Protein AF-A0A441VJ47-F1 (afdb_monomer_lite)

pLDDT: mean 76.76, std 23.48, range [28.73, 98.19]

Structure (mmCIF, N/CA/C/O backbone):
data_AF-A0A441VJ47-F1
#
_entry.id   AF-A0A441VJ47-F1
#
loop_
_atom_site.group_PDB
_atom_site.id
_atom_site.type_symbol
_atom_site.label_atom_id
_atom_site.label_alt_id
_atom_site.label_comp_id
_atom_site.label_asym_id
_atom_site.label_entity_id
_atom_site.label_seq_id
_atom_site.pdbx_PDB_ins_code
_atom_site.Cartn_x
_atom_site.Cartn_y
_atom_site.Cartn_z
_atom_site.occupancy
_atom_site.B_iso_or_equiv
_atom_site.auth_seq_id
_atom_site.auth_comp_id
_atom_site.auth_asym_id
_atom_site.auth_atom_id
_atom_site.pdbx_PDB_model_num
ATOM 1 N N . MET A 1 1 ? 62.120 5.470 20.013 1.00 43.69 1 MET A N 1
ATOM 2 C CA . MET A 1 1 ? 62.733 4.126 20.101 1.00 43.69 1 MET A CA 1
ATOM 3 C C . MET A 1 1 ? 61.614 3.110 19.962 1.00 43.69 1 MET A C 1
ATOM 5 O O . MET A 1 1 ? 60.733 3.105 20.808 1.00 43.69 1 MET A O 1
ATOM 9 N N . SER A 1 2 ? 61.606 2.329 18.883 1.00 37.97 2 SER A N 1
ATOM 10 C CA . SER A 1 2 ? 60.556 1.335 18.604 1.00 37.97 2 SER A CA 1
ATOM 11 C C . SER A 1 2 ? 61.079 -0.077 18.887 1.00 37.97 2 SER A C 1
ATOM 13 O O . SER A 1 2 ? 62.196 -0.372 18.457 1.00 37.97 2 SER A O 1
ATOM 15 N N . PRO A 1 3 ? 60.307 -0.972 19.528 1.00 56.78 3 PRO A N 1
ATOM 16 C CA . PRO A 1 3 ? 60.584 -2.402 19.509 1.00 56.78 3 PRO A CA 1
ATOM 17 C C . PRO A 1 3 ? 60.097 -3.024 18.194 1.00 56.78 3 PRO A C 1
ATOM 19 O O . PRO A 1 3 ? 59.078 -2.626 17.630 1.00 56.78 3 PRO A O 1
ATOM 22 N N . LYS A 1 4 ? 60.855 -4.001 17.703 1.00 42.06 4 LYS A N 1
ATOM 23 C CA . LYS A 1 4 ? 60.674 -4.678 16.412 1.00 42.06 4 LYS A CA 1
ATOM 24 C C . LYS A 1 4 ? 59.787 -5.919 16.592 1.00 42.06 4 LYS A C 1
ATOM 26 O O . LYS A 1 4 ? 59.926 -6.614 17.594 1.00 42.06 4 LYS A O 1
ATOM 31 N N . ALA A 1 5 ? 58.921 -6.224 15.627 1.00 45.03 5 ALA A N 1
ATOM 32 C CA . ALA A 1 5 ? 58.141 -7.466 15.630 1.00 45.03 5 ALA A CA 1
ATOM 33 C C . ALA A 1 5 ? 59.010 -8.697 15.276 1.00 45.03 5 ALA A C 1
ATOM 35 O O . ALA A 1 5 ? 59.949 -8.558 14.485 1.00 45.03 5 ALA A O 1
ATOM 36 N N . PRO A 1 6 ? 58.686 -9.901 15.788 1.00 54.66 6 PRO A N 1
ATOM 37 C CA . PRO A 1 6 ? 59.129 -11.169 15.217 1.00 54.66 6 PRO A CA 1
ATOM 38 C C . PRO A 1 6 ? 58.160 -11.648 14.120 1.00 54.66 6 PRO A C 1
ATOM 40 O O . PRO A 1 6 ? 56.957 -11.398 14.181 1.00 54.66 6 PRO A O 1
ATOM 43 N N . ALA A 1 7 ? 58.691 -12.342 13.116 1.00 38.41 7 ALA A N 1
ATOM 44 C CA . ALA A 1 7 ? 57.939 -12.854 11.972 1.00 38.41 7 ALA A CA 1
ATOM 45 C C . ALA A 1 7 ? 57.751 -14.383 12.018 1.00 38.41 7 ALA A C 1
ATOM 47 O O . ALA A 1 7 ? 58.478 -15.071 12.733 1.00 38.41 7 ALA A O 1
ATOM 48 N N . ALA A 1 8 ? 56.885 -14.847 11.102 1.00 39.31 8 ALA A N 1
ATOM 49 C CA . ALA A 1 8 ? 56.817 -16.172 10.459 1.00 39.31 8 ALA A CA 1
ATOM 50 C C . ALA A 1 8 ? 55.763 -17.167 11.014 1.00 39.31 8 ALA A C 1
ATOM 52 O O . ALA A 1 8 ? 55.402 -17.061 12.185 1.00 39.31 8 ALA A O 1
ATOM 53 N N . PRO A 1 9 ? 55.273 -18.139 10.200 1.00 41.84 9 PRO A N 1
ATOM 54 C CA . PRO A 1 9 ? 55.738 -18.503 8.855 1.00 41.84 9 PRO A CA 1
ATOM 55 C C . PRO A 1 9 ? 54.687 -18.509 7.724 1.00 41.84 9 PRO A C 1
ATOM 57 O O . PRO A 1 9 ? 53.480 -18.413 7.914 1.00 41.84 9 PRO A O 1
ATOM 60 N N . TRP A 1 10 ? 55.237 -18.643 6.519 1.00 32.44 10 TRP A N 1
ATOM 61 C CA . TRP A 1 10 ? 54.595 -18.803 5.213 1.00 32.44 10 TRP A CA 1
ATOM 62 C C . TRP A 1 10 ? 54.165 -20.272 5.007 1.00 32.44 10 TRP A C 1
ATOM 64 O O . TRP A 1 10 ? 54.895 -21.172 5.425 1.00 32.44 10 TRP A O 1
ATOM 74 N N . ILE A 1 11 ? 53.030 -20.532 4.348 1.00 38.31 11 ILE A N 1
ATOM 75 C CA . ILE A 1 11 ? 52.599 -21.878 3.906 1.00 38.31 11 ILE A CA 1
ATOM 76 C C . ILE A 1 11 ? 52.240 -21.782 2.409 1.00 38.31 11 ILE A C 1
ATOM 78 O O . ILE A 1 11 ? 51.594 -20.802 2.031 1.00 38.31 11 ILE A O 1
ATOM 82 N N . PRO A 1 12 ? 52.693 -22.719 1.549 1.00 44.53 12 PRO A N 1
ATOM 83 C CA . PRO A 1 12 ? 52.723 -22.505 0.103 1.00 44.53 12 PRO A CA 1
ATOM 84 C C . PRO A 1 12 ? 51.423 -22.866 -0.629 1.00 44.53 12 PRO A C 1
ATOM 86 O O . PRO A 1 12 ? 50.591 -23.638 -0.153 1.00 44.53 12 PRO A O 1
ATOM 89 N N . GLU A 1 13 ? 51.307 -22.317 -1.837 1.00 35.78 13 GLU A N 1
ATOM 90 C CA . GLU A 1 13 ? 50.251 -22.580 -2.817 1.00 35.78 13 GLU A CA 1
ATOM 91 C C . GLU A 1 13 ? 50.232 -24.054 -3.267 1.00 35.78 13 GLU A C 1
ATOM 93 O O . GLU A 1 13 ? 51.281 -24.665 -3.480 1.00 35.78 13 GLU A O 1
ATOM 98 N N . ALA A 1 14 ? 49.034 -24.611 -3.473 1.00 37.34 14 ALA A N 1
ATOM 99 C CA . ALA A 1 14 ? 48.841 -25.925 -4.085 1.00 37.34 14 ALA A CA 1
ATOM 100 C C . ALA A 1 14 ? 48.301 -25.768 -5.517 1.00 37.34 14 ALA A C 1
ATOM 102 O O . ALA A 1 14 ? 47.208 -25.242 -5.731 1.00 37.34 14 ALA A O 1
ATOM 103 N N . SER A 1 15 ? 49.091 -26.212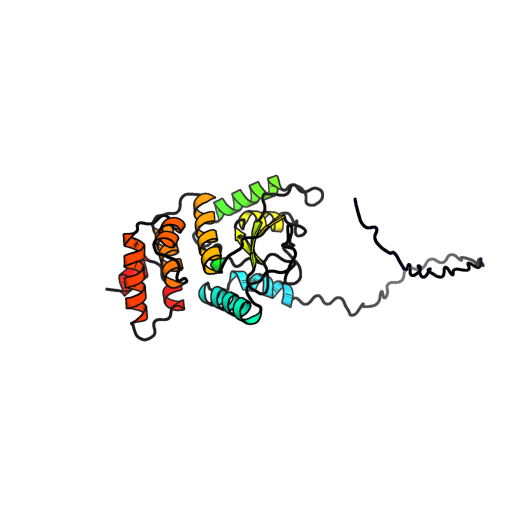 -6.493 1.00 36.66 15 SER A N 1
ATOM 104 C CA . SER A 1 15 ? 48.875 -25.971 -7.924 1.00 36.66 15 SER A CA 1
ATOM 105 C C . SER A 1 15 ? 47.818 -26.877 -8.568 1.00 36.66 15 SER A C 1
ATOM 107 O O . SER A 1 15 ? 47.676 -28.048 -8.215 1.00 36.66 15 SER A O 1
ATOM 109 N N . CYS A 1 16 ? 47.152 -26.372 -9.611 1.00 32.38 16 CYS A N 1
ATOM 110 C CA . CYS A 1 16 ? 46.331 -27.182 -10.517 1.00 32.38 16 CYS A CA 1
ATOM 111 C C . CYS A 1 16 ? 47.173 -28.204 -11.309 1.00 32.38 16 CYS A C 1
ATOM 113 O O . CYS A 1 16 ? 48.220 -27.828 -11.842 1.00 32.38 16 CYS A O 1
ATOM 115 N N . PRO A 1 17 ? 46.679 -29.437 -11.531 1.00 45.72 17 PRO A N 1
ATOM 116 C CA . PRO A 1 17 ? 47.176 -30.305 -12.590 1.00 45.72 17 PRO A CA 1
ATOM 117 C C . PRO A 1 17 ? 46.463 -30.000 -13.918 1.00 45.72 17 PRO A C 1
ATOM 119 O O . PRO A 1 17 ? 45.255 -30.188 -14.064 1.00 45.72 17 PRO A O 1
ATOM 122 N N . THR A 1 18 ? 47.223 -29.542 -14.910 1.00 35.00 18 THR A N 1
ATOM 123 C CA . THR A 1 18 ? 46.814 -29.528 -16.321 1.00 35.00 18 THR A CA 1
ATOM 124 C C . THR A 1 18 ? 46.891 -30.943 -16.908 1.00 35.00 18 THR A C 1
ATOM 126 O O . THR A 1 18 ? 47.764 -31.725 -16.539 1.00 35.00 18 THR A O 1
ATOM 129 N N . GLY A 1 19 ? 45.992 -31.294 -17.836 1.00 34.59 19 GLY A N 1
ATOM 130 C CA . GLY A 1 19 ? 45.950 -32.659 -18.372 1.00 34.59 19 GLY A CA 1
ATOM 131 C C . GLY A 1 19 ? 44.986 -32.879 -19.536 1.00 34.59 19 GLY A C 1
ATOM 132 O O . GLY A 1 19 ? 43.984 -33.568 -19.380 1.00 34.59 19 GLY A O 1
ATOM 133 N N . SER A 1 20 ? 45.326 -32.351 -20.713 1.00 34.34 20 SER A N 1
ATOM 134 C CA . SER A 1 20 ? 44.782 -32.826 -21.995 1.00 34.34 20 SER A CA 1
ATOM 135 C C . SER A 1 20 ? 45.873 -33.556 -22.774 1.00 34.34 20 SER A C 1
ATOM 137 O O . SER A 1 20 ? 46.994 -33.053 -22.845 1.00 34.34 20 SER A O 1
ATOM 139 N N . PRO A 1 21 ? 45.531 -34.651 -23.467 1.00 46.28 21 PRO A N 1
ATOM 140 C CA . PRO A 1 21 ? 46.181 -34.983 -24.727 1.00 46.28 21 PRO A CA 1
ATOM 141 C C . PRO A 1 21 ? 45.158 -35.045 -25.872 1.00 46.28 21 PRO A C 1
ATOM 143 O O . PRO A 1 21 ? 44.113 -35.683 -25.769 1.00 46.28 21 PRO A O 1
ATOM 146 N N . ALA A 1 22 ? 45.479 -34.392 -26.988 1.00 32.72 22 ALA A N 1
ATOM 147 C CA . ALA A 1 22 ? 44.738 -34.525 -28.238 1.00 32.72 22 ALA A CA 1
ATOM 148 C C . ALA A 1 22 ? 45.350 -35.636 -29.108 1.00 32.72 22 ALA A C 1
ATOM 150 O O . ALA A 1 22 ? 46.572 -35.741 -29.194 1.00 32.72 22 ALA A O 1
ATOM 151 N N . ALA A 1 23 ? 44.509 -36.414 -29.799 1.00 35.22 23 ALA A N 1
ATOM 152 C CA . ALA A 1 23 ? 44.938 -37.386 -30.808 1.00 35.22 23 ALA A CA 1
ATOM 153 C C . ALA A 1 23 ? 43.914 -37.513 -31.960 1.00 35.22 23 ALA A C 1
ATOM 155 O O . ALA A 1 23 ? 43.055 -38.385 -31.978 1.00 35.22 23 ALA A O 1
ATOM 156 N N . THR A 1 24 ? 44.016 -36.576 -32.905 1.00 30.67 24 THR A N 1
ATOM 157 C CA . THR A 1 24 ? 44.167 -36.825 -34.354 1.00 30.67 24 THR A CA 1
ATOM 158 C C . THR A 1 24 ? 43.298 -37.890 -35.063 1.00 30.67 24 THR A C 1
ATOM 160 O O . THR A 1 24 ? 43.595 -39.075 -35.021 1.00 30.67 24 THR A O 1
ATOM 163 N N . LEU A 1 25 ? 42.342 -37.388 -35.866 1.00 29.59 25 LEU A N 1
ATOM 164 C CA . LEU A 1 25 ? 41.884 -37.856 -37.198 1.00 29.59 25 LEU A CA 1
ATOM 165 C C . LEU A 1 25 ? 41.618 -39.354 -37.486 1.00 29.59 25 LEU A C 1
ATOM 167 O O . LEU A 1 25 ? 42.532 -40.167 -37.573 1.00 29.59 25 LEU A O 1
ATOM 171 N N . SER A 1 26 ? 40.412 -39.620 -38.005 1.00 29.67 26 SER A N 1
ATOM 172 C CA . SER A 1 26 ? 40.282 -40.286 -39.313 1.00 29.67 26 SER A CA 1
ATOM 173 C C . SER A 1 26 ? 39.016 -39.832 -40.054 1.00 29.67 26 SER A C 1
ATOM 175 O O . SER A 1 26 ? 37.973 -39.605 -39.443 1.00 29.67 26 SER A O 1
ATOM 177 N N . MET A 1 27 ? 39.118 -39.660 -41.373 1.00 32.00 27 MET A N 1
ATOM 178 C CA . MET A 1 27 ? 37.994 -39.347 -42.266 1.00 32.00 27 MET A CA 1
ATOM 179 C C . MET A 1 27 ? 37.219 -40.621 -42.629 1.00 32.00 27 MET A C 1
ATOM 181 O O . MET A 1 27 ? 37.830 -41.679 -42.736 1.00 32.00 27 MET A O 1
ATOM 185 N N . ASN A 1 28 ? 35.927 -40.500 -42.970 1.00 32.84 28 ASN A N 1
ATOM 186 C CA . ASN A 1 28 ? 35.414 -41.125 -44.200 1.00 32.84 28 ASN A CA 1
ATOM 187 C C . ASN A 1 28 ? 34.017 -40.635 -44.639 1.00 32.84 28 ASN A C 1
ATOM 189 O O . ASN A 1 28 ? 33.074 -40.582 -43.859 1.00 32.84 28 ASN A O 1
ATOM 193 N N . SER A 1 29 ? 33.929 -40.358 -45.943 1.00 33.16 29 SER A N 1
ATOM 194 C CA . SER A 1 29 ? 32.812 -40.658 -46.856 1.00 33.16 29 SER A CA 1
ATOM 195 C C . SER A 1 29 ? 31.381 -40.182 -46.546 1.00 33.16 29 SER A C 1
ATOM 197 O O . SER A 1 29 ? 30.631 -40.802 -45.799 1.00 33.16 29 SER A O 1
ATOM 199 N N . ARG A 1 30 ? 30.920 -39.191 -47.329 1.00 33.41 30 ARG A N 1
ATOM 200 C CA . ARG A 1 30 ? 29.497 -39.080 -47.714 1.00 33.41 30 ARG A CA 1
ATOM 201 C C . ARG A 1 30 ? 29.116 -40.233 -48.656 1.00 33.41 30 ARG A C 1
ATOM 203 O O . ARG A 1 30 ? 29.953 -40.663 -49.449 1.00 33.41 30 ARG A O 1
ATOM 210 N N . PRO A 1 31 ? 27.830 -40.605 -48.694 1.00 36.44 31 PRO A N 1
ATOM 211 C CA . PRO A 1 31 ? 27.143 -40.555 -49.985 1.00 36.44 31 PRO A CA 1
ATOM 212 C C . PRO A 1 31 ? 25.848 -39.730 -49.948 1.00 36.44 31 PRO A C 1
ATOM 214 O O . PRO A 1 31 ? 25.224 -39.519 -48.911 1.00 36.44 31 PRO A O 1
ATOM 217 N N . SER A 1 32 ? 25.458 -39.243 -51.122 1.00 35.41 32 SER A N 1
ATOM 218 C CA . SER A 1 32 ? 24.203 -38.540 -51.388 1.00 35.41 32 SER A CA 1
ATOM 219 C C . SER A 1 32 ? 23.001 -39.489 -51.416 1.00 35.41 32 SER A C 1
ATOM 221 O O . SER A 1 32 ? 23.063 -40.524 -52.075 1.00 35.41 32 SER A O 1
ATOM 223 N N . GLY A 1 33 ? 21.879 -39.087 -50.814 1.00 29.16 33 GLY A N 1
ATOM 224 C CA . GLY A 1 33 ? 20.600 -39.791 -50.932 1.00 29.16 33 GLY A CA 1
ATOM 225 C C . GLY A 1 33 ? 19.421 -38.879 -50.598 1.00 29.16 33 GLY A C 1
ATOM 226 O O . GLY A 1 33 ? 19.307 -38.391 -49.478 1.00 29.16 33 GLY A O 1
ATOM 227 N N . THR A 1 34 ? 18.547 -38.626 -51.571 1.00 40.28 34 THR A N 1
ATOM 228 C CA . THR A 1 34 ? 17.304 -37.865 -51.380 1.00 40.28 34 THR A CA 1
ATOM 229 C C . THR A 1 34 ? 16.178 -38.766 -50.881 1.00 40.28 34 THR A C 1
ATOM 231 O O . THR A 1 34 ? 15.774 -39.678 -51.600 1.00 40.28 34 THR A O 1
ATOM 234 N N . ALA A 1 35 ? 15.592 -38.456 -49.723 1.00 30.14 35 ALA A N 1
ATOM 235 C CA . ALA A 1 35 ? 14.292 -38.990 -49.315 1.00 30.14 35 ALA A CA 1
ATOM 236 C C . ALA A 1 35 ? 13.551 -37.998 -48.401 1.00 30.14 35 ALA A C 1
ATOM 238 O O . ALA A 1 35 ? 14.086 -37.553 -47.388 1.00 30.14 35 ALA A O 1
ATOM 239 N N . LYS A 1 36 ? 12.302 -37.665 -48.749 1.00 42.03 36 LYS A N 1
ATOM 240 C CA . LYS A 1 36 ? 11.348 -37.040 -47.821 1.00 42.03 36 LYS A CA 1
ATOM 241 C C . LYS A 1 36 ? 10.633 -38.147 -47.051 1.00 42.03 36 LYS A C 1
ATOM 243 O O . LYS A 1 36 ? 9.905 -38.914 -47.675 1.00 42.03 36 LYS A O 1
ATOM 248 N N . THR A 1 37 ? 10.714 -38.150 -45.726 1.00 31.33 37 THR A N 1
ATOM 249 C CA . THR A 1 37 ? 9.758 -38.875 -44.875 1.00 31.33 37 THR A CA 1
ATOM 250 C C . THR A 1 37 ? 9.452 -38.081 -43.613 1.00 31.33 37 THR A C 1
ATOM 252 O O . THR A 1 37 ? 10.349 -37.756 -42.842 1.00 31.33 37 THR A O 1
ATOM 255 N N . HIS A 1 38 ? 8.165 -37.811 -43.388 1.00 37.84 38 HIS A N 1
ATOM 256 C CA . HIS A 1 38 ? 7.635 -37.515 -42.058 1.00 37.84 38 HIS A CA 1
ATOM 257 C C . HIS A 1 38 ? 7.993 -38.666 -41.109 1.00 37.84 38 HIS A C 1
ATOM 259 O O . HIS A 1 38 ? 7.567 -39.787 -41.393 1.00 37.84 38 HIS A O 1
ATOM 265 N N . ARG A 1 39 ? 8.669 -38.378 -39.986 1.00 33.91 39 ARG A N 1
ATOM 266 C CA . ARG A 1 39 ? 8.337 -38.885 -38.636 1.00 33.91 39 ARG A CA 1
ATOM 267 C C . ARG A 1 39 ? 9.342 -38.443 -37.563 1.00 33.91 39 ARG A C 1
ATOM 269 O O . ARG A 1 39 ? 10.514 -38.236 -37.843 1.00 33.91 39 ARG A O 1
ATOM 276 N N . ASP A 1 40 ? 8.809 -38.339 -36.349 1.00 33.97 40 ASP A N 1
ATOM 277 C CA . ASP A 1 40 ? 9.465 -38.568 -35.059 1.00 33.97 40 ASP A CA 1
ATOM 278 C C . ASP A 1 40 ? 10.713 -37.731 -34.713 1.00 33.97 40 ASP A C 1
ATOM 280 O O . ASP A 1 40 ? 11.839 -38.223 -34.709 1.00 33.97 40 ASP A O 1
ATOM 284 N N . TRP A 1 41 ? 10.488 -36.494 -34.241 1.00 31.33 41 TRP A N 1
ATOM 285 C CA . TRP A 1 41 ? 11.309 -35.988 -33.133 1.00 31.33 41 TRP A CA 1
ATOM 286 C C . TRP A 1 41 ? 10.627 -36.352 -31.814 1.00 31.33 41 TRP A C 1
ATOM 288 O O . TRP A 1 41 ? 9.456 -36.037 -31.602 1.00 31.33 41 TRP A O 1
ATOM 298 N N . ALA A 1 42 ? 11.358 -37.049 -30.947 1.00 32.06 42 ALA A N 1
ATOM 299 C CA . ALA A 1 42 ? 10.818 -37.635 -29.730 1.00 32.06 42 ALA A CA 1
ATOM 300 C C . ALA A 1 42 ? 10.273 -36.592 -28.739 1.00 32.06 42 ALA A C 1
ATOM 302 O O . ALA A 1 42 ? 10.842 -35.516 -28.541 1.00 32.06 42 ALA A O 1
ATOM 303 N N . ILE A 1 43 ? 9.189 -36.976 -28.064 1.00 36.88 43 ILE A N 1
ATOM 304 C CA . ILE A 1 43 ? 8.594 -36.260 -26.934 1.00 36.88 43 ILE A CA 1
ATOM 305 C C . ILE A 1 43 ? 9.642 -36.133 -25.821 1.00 36.88 43 ILE A C 1
ATOM 307 O O . ILE A 1 43 ? 10.070 -37.135 -25.250 1.00 36.88 43 ILE A O 1
ATOM 311 N N . CYS A 1 44 ? 10.035 -34.903 -25.487 1.00 28.73 44 CYS A N 1
ATOM 312 C CA . CYS A 1 44 ? 10.858 -34.627 -24.313 1.00 28.73 44 CYS A CA 1
ATOM 313 C C . CYS A 1 44 ? 9.945 -34.503 -23.074 1.00 28.73 44 CYS A C 1
ATOM 315 O O . CYS A 1 44 ? 9.128 -33.578 -23.025 1.00 28.73 44 CYS A O 1
ATOM 317 N N . PRO A 1 45 ? 10.043 -35.391 -22.064 1.00 35.97 45 PRO A N 1
ATOM 318 C CA . PRO A 1 45 ? 9.035 -35.506 -21.005 1.00 35.97 45 PRO A CA 1
ATOM 319 C C . PRO A 1 45 ? 9.119 -34.432 -19.901 1.00 35.97 45 PRO A C 1
ATOM 321 O O . PRO A 1 45 ? 8.505 -34.594 -18.852 1.00 35.97 45 PRO A O 1
ATOM 324 N N . CYS A 1 46 ? 9.855 -33.331 -20.102 1.00 30.61 46 CYS A N 1
ATOM 325 C CA . CYS A 1 46 ? 9.972 -32.238 -19.126 1.00 30.61 46 CYS A CA 1
ATOM 326 C C . CYS A 1 46 ? 9.211 -30.950 -19.498 1.00 30.61 46 CYS A C 1
ATOM 328 O O . CYS A 1 46 ? 9.190 -30.015 -18.702 1.00 30.61 46 CYS A O 1
ATOM 330 N N . SER A 1 47 ? 8.559 -30.885 -20.667 1.00 37.91 47 SER A N 1
ATOM 331 C CA . SER A 1 47 ? 7.854 -29.675 -21.124 1.00 37.91 47 SER A CA 1
ATOM 332 C C . SER A 1 47 ? 6.331 -29.753 -20.960 1.00 37.91 47 SER A C 1
ATOM 334 O O . SER A 1 47 ? 5.583 -29.530 -21.911 1.00 37.91 47 SER A O 1
ATOM 336 N N . VAL A 1 48 ? 5.868 -30.002 -19.732 1.00 37.25 48 VAL A N 1
ATOM 337 C CA . VAL A 1 48 ? 4.504 -29.639 -19.311 1.00 37.25 48 VAL A CA 1
ATOM 338 C C . VAL A 1 48 ? 4.609 -28.525 -18.276 1.00 37.25 48 VAL A C 1
ATOM 340 O O . VAL A 1 48 ? 4.576 -28.759 -17.065 1.00 37.25 48 VAL A O 1
ATOM 343 N N . ALA A 1 49 ? 4.753 -27.293 -18.771 1.00 39.09 49 ALA A N 1
ATOM 344 C CA . ALA A 1 49 ? 4.541 -26.104 -17.959 1.00 39.09 49 ALA A CA 1
ATOM 345 C C . ALA A 1 49 ? 3.091 -26.138 -17.451 1.00 39.09 49 ALA A C 1
ATOM 347 O O . ALA A 1 49 ? 2.151 -25.956 -18.221 1.00 39.09 49 ALA A O 1
ATOM 348 N N . HIS A 1 50 ? 2.913 -26.459 -16.168 1.00 34.22 50 HIS A N 1
ATOM 349 C CA . HIS A 1 50 ? 1.588 -26.586 -15.571 1.00 34.22 50 HIS A CA 1
ATOM 350 C C . HIS A 1 50 ? 0.854 -25.231 -15.593 1.00 34.22 50 HIS A C 1
ATOM 352 O O . HIS A 1 50 ? 1.440 -24.233 -15.162 1.00 34.22 50 HIS A O 1
ATOM 358 N N . PRO A 1 51 ? -0.437 -25.184 -15.981 1.00 32.44 51 PRO A N 1
ATOM 359 C CA . PRO A 1 51 ? -1.228 -23.946 -15.965 1.00 32.44 51 PRO A CA 1
ATOM 360 C C . PRO A 1 51 ? -1.413 -23.344 -14.555 1.00 32.44 51 PRO A C 1
ATOM 362 O O . PRO A 1 51 ? -1.680 -22.151 -14.422 1.00 32.44 51 PRO A O 1
ATOM 365 N N . ALA A 1 52 ? -1.157 -24.127 -13.500 1.00 37.62 52 ALA A N 1
ATOM 366 C CA . ALA A 1 52 ? -1.295 -23.744 -12.092 1.00 37.62 52 ALA A CA 1
ATOM 367 C C . ALA A 1 52 ? -0.445 -22.533 -11.629 1.00 37.62 52 ALA A C 1
ATOM 369 O O . ALA A 1 52 ? -0.671 -22.008 -10.536 1.00 37.62 52 ALA A O 1
ATOM 370 N N . ILE A 1 53 ? 0.554 -22.090 -12.407 1.00 40.78 53 ILE A N 1
ATOM 371 C CA . ILE A 1 53 ? 1.360 -20.896 -12.078 1.00 40.78 53 ILE A CA 1
ATOM 372 C C . ILE A 1 53 ? 0.676 -19.604 -12.558 1.00 40.78 53 ILE A C 1
ATOM 374 O O . ILE A 1 53 ? 0.732 -18.597 -11.848 1.00 40.78 53 ILE A O 1
ATOM 378 N N . GLU A 1 54 ? -0.003 -19.632 -13.708 1.00 32.91 54 GLU A N 1
ATOM 379 C CA . GLU A 1 54 ? -0.734 -18.475 -14.246 1.00 32.91 54 GLU A CA 1
ATOM 380 C C . GLU A 1 54 ? -2.037 -18.245 -13.453 1.00 32.91 54 GLU A C 1
ATOM 382 O O . GLU A 1 54 ? -2.354 -17.112 -13.089 1.00 32.91 54 GLU A O 1
ATOM 387 N N . GLU A 1 55 ? -2.730 -19.321 -13.056 1.00 34.16 55 GLU A N 1
ATOM 388 C CA . GLU A 1 55 ? -3.934 -19.257 -12.203 1.00 34.16 55 GLU A CA 1
ATOM 389 C C . GLU A 1 55 ? -3.662 -18.595 -10.839 1.00 34.16 55 GLU A C 1
ATOM 391 O O . GLU A 1 55 ? -4.478 -17.819 -10.338 1.00 34.16 55 GLU A O 1
ATOM 396 N N . ARG A 1 56 ? -2.477 -18.811 -10.248 1.00 40.94 56 ARG A N 1
ATOM 397 C CA . ARG A 1 56 ? -2.074 -18.116 -9.009 1.00 40.94 56 ARG A CA 1
ATOM 398 C C . ARG A 1 56 ? -1.733 -16.636 -9.213 1.00 40.94 56 ARG A C 1
ATOM 400 O O . ARG A 1 56 ? -1.723 -15.899 -8.230 1.00 40.94 56 ARG A O 1
ATOM 407 N N . PHE A 1 57 ? -1.456 -16.190 -10.440 1.00 39.56 57 PHE A N 1
ATOM 408 C CA . PHE A 1 57 ? -1.189 -14.778 -10.740 1.00 39.56 57 PHE A CA 1
ATOM 409 C C . PHE A 1 57 ? -2.485 -13.954 -10.770 1.00 39.56 57 PHE A C 1
ATOM 411 O O . PHE A 1 57 ? -2.493 -12.824 -10.290 1.00 39.56 57 PHE A O 1
ATOM 418 N N . GLN A 1 58 ? -3.587 -14.530 -11.263 1.00 39.69 58 GLN A N 1
ATOM 419 C CA . GLN A 1 58 ? -4.908 -13.885 -11.241 1.00 39.69 58 GLN A CA 1
ATOM 420 C C . GLN A 1 58 ? -5.538 -13.873 -9.838 1.00 39.69 58 GLN A C 1
ATOM 422 O O . GLN A 1 58 ? -6.273 -12.947 -9.499 1.00 39.69 58 GLN A O 1
ATOM 427 N N . MET A 1 59 ? -5.201 -14.851 -8.987 1.00 42.38 59 MET A N 1
ATOM 428 C CA . MET A 1 59 ? -5.738 -14.955 -7.624 1.00 42.38 59 MET A CA 1
ATOM 429 C C . MET A 1 59 ? -5.490 -13.685 -6.782 1.00 42.38 59 MET A C 1
ATOM 431 O O . MET A 1 59 ? -6.387 -13.234 -6.078 1.00 42.38 59 MET A O 1
ATOM 435 N N . THR A 1 60 ? -4.306 -13.061 -6.865 1.00 49.69 60 THR A N 1
ATOM 436 C CA . THR A 1 60 ? -3.945 -11.917 -5.997 1.00 49.69 60 THR A CA 1
ATOM 437 C C . THR A 1 60 ? -4.697 -10.615 -6.285 1.00 49.69 60 THR A C 1
ATOM 439 O O . THR A 1 60 ? -4.675 -9.723 -5.441 1.00 49.69 60 THR A O 1
ATOM 442 N N . GLU A 1 61 ? -5.373 -10.494 -7.430 1.00 54.94 61 GLU A N 1
ATOM 443 C CA . GLU A 1 61 ? -6.221 -9.332 -7.746 1.00 54.94 61 GLU A CA 1
ATOM 444 C C . GLU A 1 61 ? -7.671 -9.494 -7.247 1.00 54.94 61 GLU A C 1
ATOM 446 O O . GLU A 1 61 ? -8.410 -8.513 -7.213 1.00 54.94 61 GLU A O 1
ATOM 451 N N . GLN A 1 62 ? -8.076 -10.698 -6.817 1.00 62.25 62 GLN A N 1
ATOM 452 C CA . GLN A 1 62 ? -9.433 -10.987 -6.319 1.00 62.25 62 GLN A CA 1
ATOM 453 C C . GLN A 1 62 ? -9.506 -11.296 -4.813 1.00 62.25 62 GLN A C 1
ATOM 455 O O . GLN A 1 62 ? -10.594 -11.507 -4.279 1.00 62.25 62 GLN A O 1
ATOM 460 N N . ILE A 1 63 ? -8.375 -11.293 -4.099 1.00 80.06 63 ILE A N 1
ATOM 461 C CA . ILE A 1 63 ? -8.355 -11.474 -2.640 1.00 80.06 63 ILE A CA 1
ATOM 462 C C . ILE A 1 63 ? -8.820 -10.183 -1.946 1.00 80.06 63 ILE A C 1
ATOM 464 O O . ILE A 1 63 ? -8.263 -9.101 -2.165 1.00 80.06 63 ILE A O 1
ATOM 468 N N . SER A 1 64 ? -9.819 -10.310 -1.068 1.00 85.31 64 SER A N 1
ATOM 469 C CA . SER A 1 64 ? -10.344 -9.205 -0.259 1.00 85.31 64 SER A CA 1
ATOM 470 C C . SER A 1 64 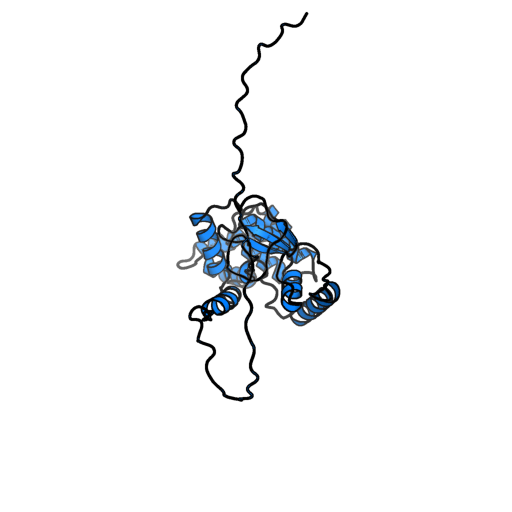? -9.272 -8.623 0.671 1.00 85.31 64 SER A C 1
ATOM 472 O O . SER A 1 64 ? -8.384 -9.333 1.140 1.00 85.31 64 SER A O 1
ATOM 474 N N . THR A 1 65 ? -9.348 -7.325 0.978 1.00 87.44 65 THR A N 1
ATOM 475 C CA . THR A 1 65 ? -8.338 -6.657 1.817 1.00 87.44 65 THR A CA 1
ATOM 476 C C . THR A 1 65 ? -8.115 -7.316 3.193 1.00 87.44 65 THR A C 1
ATOM 478 O O . THR A 1 65 ? -6.957 -7.388 3.606 1.00 87.44 65 THR A O 1
ATOM 481 N N . PRO A 1 66 ? -9.141 -7.836 3.909 1.00 88.94 66 PRO A N 1
ATOM 482 C CA . PRO A 1 66 ? -8.928 -8.590 5.149 1.00 88.94 66 PRO A CA 1
ATOM 483 C C . PRO A 1 66 ? -8.084 -9.856 4.959 1.00 88.94 66 PRO A C 1
ATOM 485 O O . PRO A 1 66 ? -7.078 -10.023 5.645 1.00 88.94 66 PRO A O 1
ATOM 488 N N . GLU A 1 67 ? -8.431 -10.699 3.983 1.00 89.56 67 GLU A N 1
ATOM 489 C CA . GLU A 1 67 ? -7.701 -11.941 3.690 1.00 89.56 67 GLU A CA 1
ATOM 490 C C . GLU A 1 67 ? -6.270 -11.647 3.208 1.00 89.56 67 GLU A C 1
ATOM 492 O O . GLU A 1 67 ? -5.312 -12.296 3.622 1.00 89.56 67 GLU A O 1
ATOM 497 N N . ALA A 1 68 ? -6.103 -10.599 2.403 1.00 90.56 68 ALA A N 1
ATOM 498 C CA . ALA A 1 68 ? -4.810 -10.116 1.940 1.00 90.56 68 ALA A CA 1
ATOM 499 C C . ALA A 1 68 ? -3.891 -9.693 3.107 1.00 90.56 68 ALA A C 1
ATOM 501 O O . ALA A 1 68 ? -2.739 -10.128 3.178 1.00 90.56 68 ALA A O 1
ATOM 502 N N . LEU A 1 69 ? -4.401 -8.911 4.071 1.00 92.62 69 LEU A N 1
ATOM 503 C CA . LEU A 1 69 ? -3.649 -8.569 5.285 1.00 92.62 69 LEU A CA 1
ATOM 504 C C . LEU A 1 69 ? -3.363 -9.801 6.154 1.00 92.62 69 LEU A C 1
ATOM 506 O O . LEU A 1 69 ? -2.260 -9.910 6.689 1.00 92.62 69 LEU A O 1
ATOM 510 N N . ARG A 1 70 ? -4.317 -10.733 6.281 1.00 93.31 70 ARG A N 1
ATOM 511 C CA . ARG A 1 70 ? -4.145 -11.981 7.042 1.00 93.31 70 ARG A CA 1
ATOM 512 C C . ARG A 1 70 ? -2.982 -12.811 6.491 1.00 93.31 70 ARG A C 1
ATOM 514 O O . ARG A 1 70 ? -2.142 -13.266 7.264 1.00 93.31 70 ARG A O 1
ATOM 521 N N . LEU A 1 71 ? -2.892 -12.949 5.166 1.00 93.00 71 LEU A N 1
ATOM 522 C CA . LEU A 1 71 ? -1.802 -13.657 4.489 1.00 93.00 71 LEU A CA 1
ATOM 523 C C . LEU A 1 71 ? -0.440 -12.973 4.696 1.00 93.00 71 LEU A C 1
ATOM 525 O O . LEU A 1 71 ? 0.533 -13.663 4.992 1.00 93.00 71 LEU A O 1
ATOM 529 N N . ILE A 1 72 ? -0.363 -11.638 4.602 1.00 94.44 72 ILE A N 1
ATOM 530 C CA . ILE A 1 72 ? 0.890 -10.904 4.868 1.00 94.44 72 ILE A CA 1
ATOM 531 C C . ILE A 1 72 ? 1.329 -11.082 6.329 1.00 94.44 72 ILE A C 1
ATOM 533 O O . ILE A 1 72 ? 2.495 -11.381 6.582 1.00 94.44 72 ILE A O 1
ATOM 537 N N . ARG A 1 73 ? 0.416 -10.928 7.300 1.00 95.50 73 ARG A N 1
ATOM 538 C CA . ARG A 1 73 ? 0.740 -11.102 8.728 1.00 95.50 73 ARG A CA 1
ATOM 539 C C . ARG A 1 73 ? 1.235 -12.522 9.016 1.00 95.50 73 ARG A C 1
ATOM 541 O O . ARG A 1 73 ? 2.298 -12.674 9.607 1.00 95.50 73 ARG A O 1
ATOM 548 N N . GLN A 1 74 ? 0.560 -13.539 8.479 1.00 95.06 74 GLN A N 1
ATOM 549 C CA . GLN A 1 74 ? 0.985 -14.936 8.594 1.00 95.06 74 GLN A CA 1
ATOM 550 C C . GLN A 1 74 ? 2.377 -15.188 7.977 1.00 95.06 74 GLN A C 1
ATOM 552 O O . GLN A 1 74 ? 3.175 -15.944 8.537 1.00 95.06 74 GLN A O 1
ATOM 557 N N . ALA A 1 75 ? 2.702 -14.554 6.844 1.00 94.50 75 ALA A N 1
ATOM 558 C CA . ALA A 1 75 ? 4.019 -14.666 6.215 1.00 94.50 75 ALA A CA 1
ATOM 559 C C . ALA A 1 75 ? 5.132 -14.001 7.048 1.00 94.50 75 ALA A C 1
ATOM 561 O O . ALA A 1 75 ? 6.210 -14.587 7.178 1.00 94.50 75 ALA A O 1
ATOM 562 N N . LEU A 1 76 ? 4.864 -12.839 7.655 1.00 96.31 76 LEU A N 1
ATOM 563 C CA . LEU A 1 76 ? 5.773 -12.171 8.597 1.00 96.31 76 LEU A CA 1
ATOM 564 C C . LEU A 1 76 ? 5.984 -12.983 9.884 1.00 96.31 76 LEU A C 1
ATOM 566 O O . LEU A 1 76 ? 7.112 -13.095 10.352 1.00 96.31 76 LEU A O 1
ATOM 570 N N . GLU A 1 77 ? 4.925 -13.570 10.443 1.00 95.62 77 GLU A N 1
ATOM 571 C CA . GLU A 1 77 ? 4.997 -14.427 11.637 1.00 95.62 77 GLU A CA 1
ATOM 572 C C . GLU A 1 77 ? 5.806 -15.705 11.378 1.00 95.62 77 GLU A C 1
ATOM 574 O O . GLU A 1 77 ? 6.583 -16.133 12.229 1.00 95.62 77 GLU A O 1
ATOM 579 N N . THR A 1 78 ? 5.649 -16.302 10.192 1.00 95.81 78 THR A N 1
ATOM 580 C CA . THR A 1 78 ? 6.304 -17.571 9.832 1.00 95.81 78 THR A CA 1
ATOM 581 C C . THR A 1 78 ? 7.780 -17.392 9.464 1.00 95.81 78 THR A C 1
ATOM 583 O O . THR A 1 78 ? 8.601 -18.240 9.804 1.00 95.81 78 THR A O 1
ATOM 586 N N . ASN A 1 79 ? 8.123 -16.314 8.748 1.00 94.19 79 ASN A N 1
ATOM 587 C CA . ASN A 1 79 ? 9.443 -16.142 8.122 1.00 94.19 79 ASN A CA 1
ATOM 588 C C . ASN A 1 79 ? 10.259 -14.966 8.695 1.00 94.19 79 ASN A C 1
ATOM 590 O O . ASN A 1 79 ? 11.438 -14.822 8.373 1.00 94.19 79 ASN A O 1
ATOM 594 N N . GLY A 1 80 ? 9.653 -14.130 9.542 1.00 93.06 80 GLY A N 1
ATOM 595 C CA . GLY A 1 80 ? 10.236 -12.887 10.047 1.00 93.06 80 GLY A CA 1
ATOM 596 C C . GLY A 1 80 ? 10.070 -11.697 9.093 1.00 93.06 80 GLY A C 1
ATOM 597 O O . GLY A 1 80 ? 9.727 -11.838 7.922 1.00 93.06 80 GLY A O 1
ATOM 598 N N . SER A 1 81 ? 10.334 -10.492 9.603 1.00 92.62 81 SER A N 1
ATOM 599 C CA . SER A 1 81 ? 10.280 -9.234 8.840 1.00 92.62 81 SER A CA 1
ATOM 600 C C . SER A 1 81 ? 11.610 -8.833 8.189 1.00 92.62 81 SER A C 1
ATOM 602 O O . SER A 1 81 ? 11.661 -7.837 7.471 1.00 92.62 81 SER A O 1
ATOM 604 N N . THR A 1 82 ? 12.691 -9.582 8.420 1.00 94.25 82 THR A N 1
ATOM 605 C CA . THR A 1 82 ? 14.024 -9.257 7.895 1.00 94.25 82 THR A CA 1
ATOM 606 C C . THR A 1 82 ? 14.109 -9.569 6.395 1.00 94.25 82 THR A C 1
ATOM 608 O O . THR A 1 82 ? 13.915 -10.727 6.017 1.00 94.25 82 THR A O 1
ATOM 611 N N . PRO A 1 83 ? 14.420 -8.588 5.527 1.00 93.88 83 PRO A N 1
ATOM 612 C CA . PRO A 1 83 ? 14.583 -8.832 4.099 1.00 93.88 83 PRO A CA 1
ATOM 613 C C . PRO A 1 83 ? 15.858 -9.637 3.782 1.00 93.88 83 PRO A C 1
ATOM 615 O O . PRO A 1 83 ? 16.833 -9.583 4.538 1.00 93.88 83 PRO A O 1
ATOM 618 N N . PRO A 1 84 ? 15.904 -10.332 2.629 1.00 91.81 84 PRO A N 1
ATOM 619 C CA . PRO A 1 84 ? 17.132 -10.914 2.099 1.00 91.81 84 PRO A CA 1
ATOM 620 C C . PRO A 1 84 ? 18.234 -9.861 1.926 1.00 91.81 84 PRO A C 1
ATOM 622 O O . PRO A 1 84 ? 17.973 -8.752 1.458 1.00 91.81 84 PRO A O 1
ATOM 625 N N . THR A 1 85 ? 19.475 -10.229 2.248 1.00 90.75 85 THR A N 1
ATOM 626 C CA . THR A 1 85 ? 20.660 -9.387 2.043 1.00 90.75 85 THR A CA 1
ATOM 627 C C . THR A 1 85 ? 21.533 -9.914 0.891 1.00 90.75 85 THR A C 1
ATOM 629 O O . THR A 1 85 ? 21.646 -11.129 0.716 1.00 90.75 85 THR A O 1
ATOM 632 N N . PRO A 1 86 ? 22.179 -9.032 0.098 1.00 93.75 86 PRO A N 1
ATOM 633 C CA . PRO A 1 86 ? 22.036 -7.572 0.098 1.00 93.75 86 PRO A CA 1
ATOM 634 C C . PRO A 1 86 ? 20.653 -7.124 -0.407 1.00 93.75 86 PRO A C 1
ATOM 636 O O . PRO A 1 86 ? 19.991 -7.856 -1.142 1.00 93.75 86 PRO A O 1
ATOM 639 N N . LEU A 1 87 ? 20.238 -5.908 -0.034 1.00 95.69 87 LEU A N 1
ATOM 640 C CA . LEU A 1 87 ? 18.990 -5.329 -0.536 1.00 95.69 87 LEU A CA 1
ATOM 641 C C . LEU A 1 87 ? 19.028 -5.214 -2.074 1.00 95.69 87 LEU A C 1
ATOM 643 O O . LEU A 1 87 ? 20.049 -4.795 -2.634 1.00 95.69 87 LEU A O 1
ATOM 647 N N . PRO A 1 88 ? 17.947 -5.584 -2.782 1.00 96.06 88 PRO A N 1
ATOM 648 C CA . PRO A 1 88 ? 17.927 -5.559 -4.236 1.00 96.06 88 PRO A CA 1
ATOM 649 C C . PRO A 1 88 ? 17.814 -4.125 -4.763 1.00 96.06 88 PRO A C 1
ATOM 651 O O . PRO A 1 88 ? 16.891 -3.403 -4.413 1.00 96.06 88 PRO A O 1
ATOM 654 N N . ALA A 1 89 ? 18.697 -3.751 -5.690 1.00 97.38 89 ALA A N 1
ATOM 655 C CA . ALA A 1 89 ? 18.505 -2.569 -6.540 1.00 97.38 89 ALA A CA 1
ATOM 656 C C . ALA A 1 89 ? 17.597 -2.857 -7.755 1.00 97.38 89 ALA A C 1
ATOM 658 O O . ALA A 1 89 ? 17.097 -1.940 -8.402 1.00 97.38 89 ALA A O 1
ATOM 659 N N . HIS A 1 90 ? 17.403 -4.139 -8.092 1.00 97.25 90 HIS A N 1
ATOM 660 C CA . HIS A 1 90 ? 16.572 -4.573 -9.212 1.00 97.25 90 HIS A CA 1
ATOM 661 C C . HIS A 1 90 ? 15.847 -5.883 -8.888 1.00 97.25 90 HIS A C 1
ATOM 663 O O . HIS A 1 90 ? 16.427 -6.763 -8.249 1.00 97.25 90 HIS A O 1
ATOM 669 N N . LEU A 1 91 ? 14.620 -6.043 -9.387 1.00 97.00 91 LEU A N 1
ATOM 670 C CA . LEU A 1 91 ? 13.807 -7.258 -9.248 1.00 97.00 91 LEU A CA 1
ATOM 671 C C . LEU A 1 91 ? 13.068 -7.588 -10.557 1.00 97.00 91 LEU A C 1
ATOM 673 O O . LEU A 1 91 ? 12.871 -6.727 -11.417 1.00 97.00 91 LEU A O 1
ATOM 677 N N . ASP A 1 92 ? 12.634 -8.838 -10.708 1.00 96.50 92 ASP A N 1
ATOM 678 C CA . ASP A 1 92 ? 11.852 -9.287 -11.866 1.00 96.50 92 ASP A CA 1
ATOM 679 C C . ASP A 1 92 ? 10.334 -9.170 -11.589 1.00 96.50 92 ASP A C 1
ATOM 681 O O . ASP A 1 92 ? 9.880 -9.255 -10.448 1.00 96.50 92 ASP A O 1
ATOM 685 N N . LEU A 1 93 ? 9.508 -8.979 -12.624 1.00 93.81 93 LEU A N 1
ATOM 686 C CA . LEU A 1 93 ? 8.036 -8.889 -12.497 1.00 93.81 93 LEU A CA 1
ATOM 687 C C . LEU A 1 93 ? 7.317 -10.224 -12.751 1.00 93.81 93 LEU A C 1
ATOM 689 O O . LEU A 1 93 ? 6.150 -10.384 -12.384 1.00 93.81 93 LEU A O 1
ATOM 693 N N . LYS A 1 94 ? 8.006 -11.174 -13.392 1.00 90.69 94 LYS A N 1
ATOM 694 C CA . LYS A 1 94 ? 7.529 -12.528 -13.717 1.00 90.69 94 LYS A CA 1
ATOM 695 C C . LYS A 1 94 ? 8.552 -13.569 -13.256 1.00 90.69 94 LYS A C 1
ATOM 697 O O . LYS A 1 94 ? 9.701 -13.236 -12.996 1.00 90.69 94 LYS A O 1
ATOM 702 N N . GLY A 1 95 ? 8.126 -14.828 -13.171 1.00 86.81 95 GLY A N 1
ATOM 703 C CA . GLY A 1 95 ? 8.922 -15.935 -12.629 1.00 86.81 95 GLY A CA 1
ATOM 704 C C . GLY A 1 95 ? 8.329 -16.499 -11.331 1.00 86.81 95 GLY A C 1
ATOM 705 O O . GLY A 1 95 ? 7.228 -16.090 -10.939 1.00 86.81 95 GLY A O 1
ATOM 706 N N . PRO A 1 96 ? 9.016 -17.445 -10.664 1.00 86.56 96 PRO A N 1
ATOM 707 C CA . PRO A 1 96 ? 8.557 -18.011 -9.398 1.00 86.56 96 PRO A CA 1
ATOM 708 C C . PRO A 1 96 ? 8.423 -16.923 -8.326 1.00 86.56 96 PRO A C 1
ATOM 710 O O . PRO A 1 96 ? 9.150 -15.930 -8.326 1.00 86.56 96 PRO A O 1
ATOM 713 N N . VAL A 1 97 ? 7.461 -17.090 -7.418 1.00 83.50 97 VAL A N 1
ATOM 714 C CA . VAL A 1 97 ? 7.206 -16.104 -6.361 1.00 83.50 97 VAL A CA 1
ATOM 715 C C . VAL A 1 97 ? 8.210 -16.300 -5.223 1.00 83.50 97 VAL A C 1
ATOM 717 O O . VAL A 1 97 ? 8.293 -17.390 -4.664 1.00 83.50 97 VAL A O 1
ATOM 720 N N . GLY A 1 98 ? 8.956 -15.254 -4.863 1.00 85.62 98 GLY A N 1
ATOM 721 C CA . GLY A 1 98 ? 10.035 -15.329 -3.875 1.00 85.62 98 GLY A CA 1
ATOM 722 C C . GLY A 1 98 ? 10.924 -14.076 -3.889 1.00 85.62 98 GLY A C 1
ATOM 723 O O . GLY A 1 98 ? 10.490 -13.037 -4.394 1.00 85.62 98 GLY A O 1
ATOM 724 N N . PRO A 1 99 ? 12.172 -14.150 -3.390 1.00 89.69 99 PRO A N 1
ATOM 725 C CA . PRO A 1 99 ? 13.007 -12.976 -3.114 1.00 89.69 99 PRO A CA 1
ATOM 726 C C . PRO A 1 99 ? 13.523 -12.234 -4.356 1.00 89.69 99 PRO A C 1
ATOM 728 O O . PRO A 1 99 ? 13.990 -11.108 -4.230 1.00 89.69 99 PRO A O 1
ATOM 731 N N . SER A 1 100 ? 13.428 -12.825 -5.550 1.00 91.50 100 SER A N 1
ATOM 732 C CA . SER A 1 100 ? 13.853 -12.198 -6.815 1.00 91.50 100 SER A CA 1
ATOM 733 C C . SER A 1 100 ? 12.712 -11.525 -7.591 1.00 91.50 100 SER A C 1
ATOM 735 O O . SER A 1 100 ? 12.959 -10.976 -8.664 1.00 91.50 100 SER A O 1
ATOM 737 N N . ARG A 1 101 ? 11.467 -11.574 -7.088 1.00 92.50 101 ARG A N 1
ATOM 738 C CA . ARG A 1 101 ? 10.271 -11.129 -7.819 1.00 92.50 101 ARG A CA 1
ATOM 739 C C . ARG A 1 101 ? 9.451 -10.086 -7.051 1.00 92.50 101 ARG A C 1
ATOM 741 O O . ARG A 1 101 ? 9.096 -10.300 -5.893 1.00 92.50 101 ARG A O 1
ATOM 748 N N . VAL A 1 102 ? 9.040 -9.026 -7.749 1.00 92.56 102 VAL A N 1
ATOM 749 C CA . VAL A 1 102 ? 8.019 -8.072 -7.287 1.00 92.56 102 VAL A CA 1
ATOM 750 C C . VAL A 1 102 ? 6.621 -8.666 -7.461 1.00 92.56 102 VAL A C 1
ATOM 752 O O . VAL A 1 102 ? 6.205 -9.057 -8.558 1.00 92.56 102 VAL A O 1
ATOM 755 N N . THR A 1 103 ? 5.858 -8.676 -6.377 1.00 92.19 103 THR A N 1
ATOM 756 C CA . THR A 1 103 ? 4.433 -9.022 -6.342 1.00 92.19 103 THR A CA 1
ATOM 757 C C . THR A 1 103 ? 3.615 -7.745 -6.121 1.00 92.19 103 THR A C 1
ATOM 759 O O . THR A 1 103 ? 4.125 -6.760 -5.594 1.00 92.19 103 THR A O 1
ATOM 762 N N . SER A 1 104 ? 2.355 -7.719 -6.548 1.00 89.12 104 SER A N 1
ATOM 763 C CA . SER A 1 104 ? 1.423 -6.634 -6.216 1.00 89.12 104 SER A CA 1
ATOM 764 C C . SER A 1 104 ? 0.260 -7.215 -5.422 1.00 89.12 104 SER A C 1
ATOM 766 O O . SER A 1 104 ? -0.100 -8.375 -5.616 1.00 89.12 104 SER A O 1
ATOM 768 N N . MET A 1 105 ? -0.285 -6.417 -4.508 1.00 87.62 105 MET A N 1
ATOM 769 C CA . MET A 1 105 ? -1.466 -6.756 -3.721 1.00 87.62 105 MET A CA 1
ATOM 770 C C . MET A 1 105 ? -2.357 -5.514 -3.681 1.00 87.62 105 MET A C 1
ATOM 772 O O . MET A 1 105 ? -2.365 -4.744 -2.719 1.00 87.62 105 MET A O 1
ATOM 776 N N . THR A 1 106 ? -3.025 -5.259 -4.807 1.00 83.38 106 THR A N 1
ATOM 777 C CA . THR A 1 106 ? -3.747 -4.008 -5.093 1.00 83.38 106 THR A CA 1
ATOM 778 C C . THR A 1 106 ? -4.876 -3.739 -4.101 1.00 83.38 106 THR A C 1
ATOM 780 O O . THR A 1 106 ? -5.074 -2.589 -3.716 1.00 83.38 106 THR A O 1
ATOM 783 N N . SER A 1 107 ? -5.544 -4.777 -3.586 1.00 82.50 107 SER A N 1
ATOM 784 C CA . SER A 1 107 ? -6.563 -4.648 -2.533 1.00 82.50 107 SER A CA 1
ATOM 785 C C . SER A 1 107 ? -6.026 -4.068 -1.216 1.00 82.50 107 SER A C 1
ATOM 787 O O . SER A 1 107 ? -6.808 -3.532 -0.433 1.00 82.50 107 SER A O 1
ATOM 789 N N . VAL A 1 108 ? -4.708 -4.120 -0.988 1.00 86.25 108 VAL A N 1
ATOM 790 C CA . VAL A 1 108 ? -4.019 -3.567 0.190 1.00 86.25 108 VAL A CA 1
ATOM 791 C C . VAL A 1 108 ? -3.322 -2.246 -0.146 1.00 86.25 108 VAL A C 1
ATOM 793 O O . VAL A 1 108 ? -3.592 -1.224 0.483 1.00 86.25 108 VAL A O 1
ATOM 796 N N . PHE A 1 109 ? -2.444 -2.246 -1.153 1.00 87.88 109 PHE A N 1
ATOM 797 C CA . PHE A 1 109 ? -1.544 -1.119 -1.440 1.00 87.88 109 PHE A CA 1
ATOM 798 C C . PHE A 1 109 ? -2.038 -0.174 -2.552 1.00 87.88 109 PHE A C 1
ATOM 800 O O . PHE A 1 109 ? -1.488 0.916 -2.720 1.00 87.88 109 PHE A O 1
ATOM 807 N N . GLN A 1 110 ? -3.101 -0.529 -3.285 1.00 79.81 110 GLN A N 1
ATOM 808 C CA . GLN A 1 110 ? -3.681 0.320 -4.336 1.00 79.81 110 GLN A CA 1
ATOM 809 C C . GLN A 1 110 ? -5.231 0.272 -4.435 1.00 79.81 110 GLN A C 1
ATOM 811 O O . GLN A 1 110 ? -5.768 0.119 -5.536 1.00 79.81 110 GLN A O 1
ATOM 816 N N . PRO A 1 111 ? -6.014 0.468 -3.351 1.00 63.97 111 PRO A N 1
ATOM 817 C CA . PRO A 1 111 ? -7.465 0.255 -3.393 1.00 63.97 111 PRO A CA 1
ATOM 818 C C . PRO A 1 111 ? -8.239 1.438 -4.029 1.00 63.97 111 PRO A C 1
ATOM 820 O O . PRO A 1 111 ? -9.220 1.909 -3.459 1.00 63.97 111 PRO A O 1
ATOM 823 N N . ARG A 1 112 ? -7.748 2.042 -5.123 1.00 61.50 112 ARG A N 1
ATOM 824 C CA . ARG A 1 112 ? -8.367 3.217 -5.791 1.00 61.50 112 ARG A CA 1
ATOM 825 C C . ARG A 1 112 ? -8.759 3.002 -7.257 1.00 61.50 112 ARG A C 1
ATOM 827 O O . ARG A 1 112 ? -9.533 3.795 -7.776 1.00 61.50 112 ARG A O 1
ATOM 834 N N . GLU A 1 113 ? -8.246 1.978 -7.941 1.00 52.53 113 GLU A N 1
ATOM 835 C CA . GLU A 1 113 ? -8.559 1.775 -9.372 1.00 52.53 113 GLU A CA 1
ATOM 836 C C . GLU A 1 113 ? -9.975 1.225 -9.633 1.00 52.53 113 GLU A C 1
ATOM 838 O O . GLU A 1 113 ? -10.445 1.266 -10.769 1.00 52.53 113 GLU A O 1
ATOM 843 N N . LEU A 1 114 ? -10.674 0.750 -8.595 1.00 46.34 114 LEU A N 1
ATOM 844 C CA . LEU A 1 114 ? -12.013 0.162 -8.717 1.00 46.34 114 LEU A CA 1
ATOM 845 C C . LEU A 1 114 ? -13.112 1.210 -8.999 1.00 46.34 114 LEU A C 1
ATOM 847 O O . LEU A 1 114 ? -14.074 0.905 -9.701 1.00 46.34 114 LEU A O 1
ATOM 851 N N . ASP A 1 115 ? -12.939 2.460 -8.554 1.00 46.75 115 ASP A N 1
ATOM 852 C CA . ASP A 1 115 ? -13.993 3.493 -8.547 1.00 46.75 115 ASP A CA 1
ATOM 853 C C . ASP A 1 115 ? -13.987 4.409 -9.794 1.00 46.75 115 ASP A C 1
ATOM 855 O O . ASP A 1 115 ? -14.073 5.635 -9.721 1.00 46.75 115 ASP A O 1
ATOM 859 N N . GLY A 1 116 ? -13.873 3.819 -10.987 1.00 47.84 116 GLY A N 1
ATOM 860 C CA . GLY A 1 116 ? -14.255 4.479 -12.248 1.00 47.84 116 GLY A CA 1
ATOM 861 C C . GLY A 1 116 ? -13.221 5.383 -12.942 1.00 47.84 116 GLY A C 1
ATOM 862 O O . GLY A 1 116 ? -13.396 5.679 -14.123 1.00 47.84 116 GLY A O 1
ATOM 863 N N . ARG A 1 117 ? -12.086 5.738 -12.318 1.00 59.03 117 ARG A N 1
ATOM 864 C CA . ARG A 1 117 ? -10.983 6.497 -12.976 1.00 59.03 117 ARG A CA 1
ATOM 865 C C . ARG A 1 117 ? -10.115 5.675 -13.951 1.00 59.03 117 ARG A C 1
ATOM 867 O O . ARG A 1 117 ? -9.013 6.077 -14.327 1.00 59.03 117 ARG A O 1
ATOM 874 N N . LYS A 1 118 ? -10.630 4.534 -14.419 1.00 63.88 118 LYS A N 1
ATOM 875 C CA . LYS A 1 118 ? -9.923 3.570 -15.275 1.00 63.88 118 LYS A CA 1
ATOM 876 C C . LYS A 1 118 ? -9.332 4.212 -16.537 1.00 63.88 118 LYS A C 1
ATOM 878 O O . LYS A 1 118 ? -8.165 3.994 -16.831 1.00 63.88 118 LYS A O 1
ATOM 883 N N . LEU A 1 119 ? -10.091 5.058 -17.242 1.00 59.88 119 LEU A N 1
ATOM 884 C CA . LEU A 1 119 ? -9.644 5.687 -18.497 1.00 59.88 119 LEU A CA 1
ATOM 885 C C . LEU A 1 119 ? -8.431 6.623 -18.321 1.00 59.88 119 LEU A C 1
ATOM 887 O O . LEU A 1 119 ? -7.576 6.700 -19.201 1.00 59.88 119 LEU A O 1
ATOM 891 N N . GLU A 1 120 ? -8.341 7.330 -17.195 1.00 64.00 120 GLU A N 1
ATOM 892 C CA . GLU A 1 120 ? -7.196 8.197 -16.886 1.00 64.00 120 GLU A CA 1
ATOM 893 C C . GLU A 1 120 ? -5.958 7.364 -16.534 1.00 64.00 120 GLU A C 1
ATOM 895 O O . GLU A 1 120 ? -4.844 7.698 -16.942 1.00 64.00 120 GLU A O 1
ATOM 900 N N . GLY A 1 121 ? -6.162 6.245 -15.830 1.00 76.19 121 GLY A N 1
ATOM 901 C CA . GLY A 1 121 ? -5.102 5.287 -15.534 1.00 76.19 121 GLY A CA 1
ATOM 902 C C . GLY A 1 121 ? -4.529 4.630 -16.787 1.00 76.19 121 GLY A C 1
ATOM 903 O O . GLY A 1 121 ? -3.308 4.596 -16.934 1.00 76.19 121 GLY A O 1
ATOM 904 N N . GLU A 1 122 ? -5.392 4.206 -17.714 1.00 81.06 122 GLU A N 1
ATOM 905 C CA . GLU A 1 122 ? -5.008 3.652 -19.020 1.00 81.06 122 GLU A CA 1
ATOM 906 C C . GLU A 1 122 ? -4.140 4.634 -19.825 1.00 81.06 122 GLU A C 1
ATOM 908 O O . GLU A 1 122 ? -3.003 4.305 -20.161 1.00 81.06 122 GLU A O 1
ATOM 913 N N . ARG A 1 123 ? -4.592 5.883 -20.022 1.00 83.69 123 ARG A N 1
ATOM 914 C CA . ARG A 1 123 ? -3.816 6.928 -20.729 1.00 83.69 123 ARG A CA 1
ATOM 915 C C . ARG A 1 123 ? -2.460 7.221 -20.079 1.00 83.69 123 ARG A C 1
ATOM 917 O O . ARG A 1 123 ? -1.467 7.491 -20.760 1.00 83.69 123 ARG A O 1
ATOM 924 N N . HIS A 1 124 ? -2.398 7.188 -18.748 1.00 85.06 124 HIS A N 1
ATOM 925 C CA . HIS A 1 124 ? -1.138 7.362 -18.031 1.00 85.06 124 HIS A CA 1
ATOM 926 C C . HIS A 1 124 ? -0.199 6.162 -18.238 1.00 85.06 124 HIS A C 1
ATOM 928 O O . HIS A 1 124 ? 0.997 6.359 -18.438 1.00 85.06 124 HIS A O 1
ATOM 934 N N . ILE A 1 125 ? -0.722 4.931 -18.251 1.00 88.25 125 ILE A N 1
ATOM 935 C CA . ILE A 1 125 ? 0.060 3.725 -18.564 1.00 88.25 125 ILE A CA 1
ATOM 936 C C . ILE A 1 125 ? 0.579 3.775 -20.010 1.00 88.25 125 ILE A C 1
ATOM 938 O O . ILE A 1 125 ? 1.747 3.471 -20.227 1.00 88.25 125 ILE A O 1
ATOM 942 N N . GLU A 1 126 ? -0.226 4.222 -20.978 1.00 88.50 126 GLU A N 1
ATOM 943 C CA . GLU A 1 126 ? 0.202 4.433 -22.373 1.00 88.50 126 GLU A CA 1
ATOM 944 C C . GLU A 1 126 ? 1.362 5.439 -22.472 1.00 88.50 126 GLU A C 1
ATOM 946 O O . GLU A 1 126 ? 2.361 5.171 -23.140 1.00 88.50 126 GLU A O 1
ATOM 951 N N . THR A 1 127 ? 1.282 6.556 -21.740 1.00 90.12 127 THR A N 1
ATOM 952 C CA . THR A 1 127 ? 2.366 7.555 -21.659 1.00 90.12 127 THR A CA 1
ATOM 953 C C . THR A 1 127 ? 3.652 6.950 -21.083 1.00 90.12 127 THR A C 1
ATOM 955 O O . THR A 1 127 ? 4.739 7.170 -21.618 1.00 90.12 127 THR A O 1
ATOM 958 N N . LEU A 1 128 ? 3.544 6.143 -20.023 1.00 92.56 128 LEU A N 1
ATOM 959 C CA . LEU A 1 128 ? 4.687 5.446 -19.426 1.00 92.56 128 LEU A CA 1
ATOM 960 C C . LEU A 1 128 ? 5.272 4.370 -20.358 1.00 92.56 128 LEU A C 1
ATOM 962 O O . LEU A 1 128 ? 6.488 4.219 -20.418 1.00 92.56 128 LEU A O 1
ATOM 966 N N . MET A 1 129 ? 4.442 3.650 -21.119 1.00 93.69 129 MET A N 1
ATOM 967 C CA . MET A 1 129 ? 4.906 2.700 -22.140 1.00 93.69 129 MET A CA 1
ATOM 968 C C . MET A 1 129 ? 5.661 3.408 -23.269 1.00 93.69 129 MET A C 1
ATOM 970 O O . MET A 1 129 ? 6.717 2.933 -23.683 1.00 93.69 129 MET A O 1
ATOM 974 N N . ALA A 1 130 ? 5.162 4.557 -23.733 1.00 91.88 130 ALA A N 1
ATOM 975 C CA . ALA A 1 130 ? 5.848 5.373 -24.733 1.00 91.88 130 ALA A CA 1
ATOM 976 C C . ALA A 1 130 ? 7.212 5.877 -24.226 1.00 91.88 130 ALA A C 1
ATOM 978 O O . ALA A 1 130 ? 8.173 5.893 -24.991 1.00 91.88 130 ALA A O 1
ATOM 979 N N . ALA A 1 131 ? 7.314 6.218 -22.935 1.00 93.56 131 ALA A N 1
ATOM 980 C CA . ALA A 1 131 ? 8.576 6.589 -22.297 1.00 93.56 131 ALA A CA 1
ATOM 981 C C . ALA A 1 131 ? 9.553 5.406 -22.139 1.00 93.56 131 ALA A C 1
ATOM 983 O O . ALA A 1 131 ? 10.754 5.615 -22.265 1.00 93.56 131 ALA A O 1
ATOM 984 N N . ILE A 1 132 ? 9.067 4.176 -21.908 1.00 95.75 132 ILE A N 1
ATOM 985 C CA . ILE A 1 132 ? 9.908 2.961 -21.873 1.00 95.75 132 ILE A CA 1
ATOM 986 C C . ILE A 1 132 ? 10.479 2.635 -23.262 1.00 95.75 132 ILE A C 1
ATOM 988 O O . ILE A 1 132 ? 11.632 2.215 -23.379 1.00 95.75 132 ILE A O 1
ATOM 992 N N . GLY A 1 133 ? 9.683 2.809 -24.320 1.00 92.00 133 GLY A N 1
ATOM 993 C CA . GLY A 1 133 ? 10.089 2.503 -25.690 1.00 92.00 133 GLY A CA 1
ATOM 994 C C . GLY A 1 133 ? 10.144 0.997 -25.987 1.00 92.00 133 GLY A C 1
ATOM 995 O O . GLY A 1 133 ? 9.250 0.239 -25.612 1.00 92.00 133 GLY A O 1
ATOM 996 N N . SER A 1 134 ? 11.172 0.557 -26.721 1.00 90.06 134 SER A N 1
ATOM 997 C CA . SER A 1 134 ? 11.294 -0.837 -27.178 1.00 90.06 134 SER A CA 1
ATOM 998 C C . SER A 1 134 ? 11.929 -1.749 -26.118 1.00 90.06 134 SER A C 1
ATOM 1000 O O . SER A 1 134 ? 12.986 -1.403 -25.594 1.00 90.06 134 SER A O 1
ATOM 1002 N N . PRO A 1 135 ? 11.427 -2.980 -25.894 1.00 87.12 135 PRO A N 1
ATOM 1003 C CA . PRO A 1 135 ? 12.064 -3.964 -25.007 1.00 87.12 135 PRO A CA 1
ATOM 1004 C C . PRO A 1 135 ? 13.493 -4.357 -25.395 1.00 87.12 1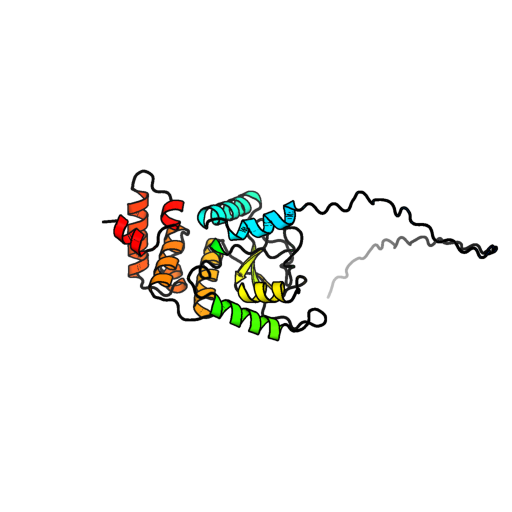35 PRO A C 1
ATOM 1006 O O . PRO A 1 135 ? 14.237 -4.854 -24.553 1.00 87.12 135 PRO A O 1
ATOM 1009 N N . SER A 1 136 ? 13.880 -4.156 -26.659 1.00 89.62 136 SER A N 1
ATOM 1010 C CA . SER A 1 136 ? 15.248 -4.400 -27.136 1.00 89.62 136 SER A CA 1
ATOM 1011 C C . SER A 1 136 ? 16.249 -3.317 -26.720 1.00 89.62 136 SER A C 1
ATOM 1013 O O . SER A 1 136 ? 17.449 -3.579 -26.722 1.00 89.62 136 SER A O 1
ATOM 1015 N N . ASN A 1 137 ? 15.772 -2.117 -26.382 1.00 91.69 137 ASN A N 1
ATOM 1016 C CA . ASN A 1 137 ? 16.576 -0.994 -25.903 1.00 91.69 137 ASN A CA 1
ATOM 1017 C C . ASN A 1 137 ? 15.699 -0.071 -25.030 1.00 91.69 137 ASN A C 1
ATOM 1019 O O . ASN A 1 137 ? 15.293 0.997 -25.497 1.00 91.69 137 ASN A O 1
ATOM 1023 N N . PRO A 1 138 ? 15.326 -0.511 -23.814 1.00 93.06 138 PRO A N 1
ATOM 1024 C CA . PRO A 1 138 ? 14.346 0.190 -22.999 1.00 93.06 138 PRO A CA 1
ATOM 1025 C C . PRO A 1 138 ? 14.974 1.349 -22.224 1.00 93.06 138 PRO A C 1
ATOM 1027 O O . PRO A 1 138 ? 16.061 1.223 -21.653 1.00 93.06 138 PRO A O 1
ATOM 1030 N N . THR A 1 139 ? 14.235 2.446 -22.104 1.00 95.19 139 THR A N 1
ATOM 1031 C CA . THR A 1 139 ? 14.468 3.441 -21.058 1.00 95.19 139 THR A CA 1
ATOM 1032 C C . THR A 1 139 ? 13.782 2.964 -19.780 1.00 95.19 139 THR A C 1
ATOM 1034 O O . THR A 1 139 ? 12.598 2.628 -19.781 1.00 95.19 139 THR A O 1
ATOM 1037 N N . TYR A 1 140 ? 14.518 2.914 -18.671 1.00 94.50 140 TYR A N 1
ATOM 1038 C CA . TYR A 1 140 ? 13.929 2.600 -17.373 1.00 94.50 140 TYR A CA 1
ATOM 1039 C C . TYR A 1 140 ? 13.315 3.860 -16.752 1.00 94.50 140 TYR A C 1
ATOM 1041 O O . TYR A 1 140 ? 13.937 4.919 -16.721 1.00 94.50 140 TYR A O 1
ATOM 1049 N N . LEU A 1 141 ? 12.081 3.715 -16.272 1.00 95.00 141 LEU A N 1
ATOM 1050 C CA . LEU A 1 141 ? 11.365 4.679 -15.440 1.00 95.00 141 LEU A CA 1
ATOM 1051 C C . LEU A 1 141 ? 11.940 4.702 -14.016 1.00 95.00 141 LEU A C 1
ATOM 1053 O O . LEU A 1 141 ? 12.638 3.768 -13.611 1.00 95.00 141 LEU A O 1
ATOM 1057 N N . ASP A 1 142 ? 11.529 5.704 -13.235 1.00 94.19 142 ASP A N 1
ATOM 1058 C CA . ASP A 1 142 ? 11.821 5.801 -11.802 1.00 94.19 142 ASP A CA 1
ATOM 1059 C C . ASP A 1 142 ? 11.511 4.490 -11.045 1.00 94.19 142 ASP A C 1
ATOM 1061 O O . ASP A 1 142 ? 10.529 3.802 -11.381 1.00 94.19 142 ASP A O 1
ATOM 1065 N N . PRO A 1 143 ? 12.302 4.144 -10.008 1.00 96.94 143 PRO A N 1
ATOM 1066 C CA . PRO A 1 143 ? 12.166 2.888 -9.279 1.00 96.94 143 PRO A CA 1
ATOM 1067 C C . PRO A 1 143 ? 10.747 2.591 -8.780 1.00 96.94 143 PRO A C 1
ATOM 1069 O O . PRO A 1 143 ? 9.946 3.480 -8.475 1.00 96.94 143 PRO A O 1
ATOM 1072 N N . LEU A 1 144 ? 10.426 1.304 -8.668 1.00 96.44 144 LEU A N 1
ATOM 1073 C CA . LEU A 1 144 ? 9.254 0.857 -7.917 1.00 96.44 144 LEU A CA 1
ATOM 1074 C C . LEU A 1 144 ? 9.607 0.824 -6.428 1.00 96.44 144 LEU A C 1
ATOM 1076 O O . LEU A 1 144 ? 10.611 0.212 -6.068 1.00 96.44 144 LEU A O 1
ATOM 1080 N N . VAL A 1 145 ? 8.783 1.412 -5.559 1.00 97.19 145 VAL A N 1
ATOM 1081 C CA . VAL A 1 145 ? 9.011 1.281 -4.112 1.00 97.19 145 VAL A CA 1
ATOM 1082 C C . VAL A 1 145 ? 8.455 -0.064 -3.658 1.00 97.19 145 VAL A C 1
ATOM 1084 O O . VAL A 1 145 ? 7.270 -0.353 -3.863 1.00 97.19 145 VAL A O 1
ATOM 1087 N N . VAL A 1 146 ? 9.310 -0.892 -3.060 1.00 97.56 146 VAL A N 1
ATOM 1088 C CA . VAL A 1 146 ? 8.983 -2.251 -2.616 1.00 97.56 146 VAL A CA 1
ATOM 1089 C C . VAL A 1 146 ? 9.218 -2.435 -1.122 1.00 97.56 146 VAL A C 1
ATOM 1091 O O . VAL A 1 146 ? 10.143 -1.869 -0.554 1.00 97.56 146 VAL A O 1
ATOM 1094 N N . TRP A 1 147 ? 8.408 -3.278 -0.493 1.00 98.00 147 TRP A N 1
ATOM 1095 C CA . TRP A 1 147 ? 8.531 -3.653 0.916 1.00 98.00 147 TRP A CA 1
ATOM 1096 C C . TRP A 1 147 ? 8.527 -5.179 1.069 1.00 98.00 147 TRP A C 1
ATOM 1098 O O . TRP A 1 147 ? 7.916 -5.889 0.265 1.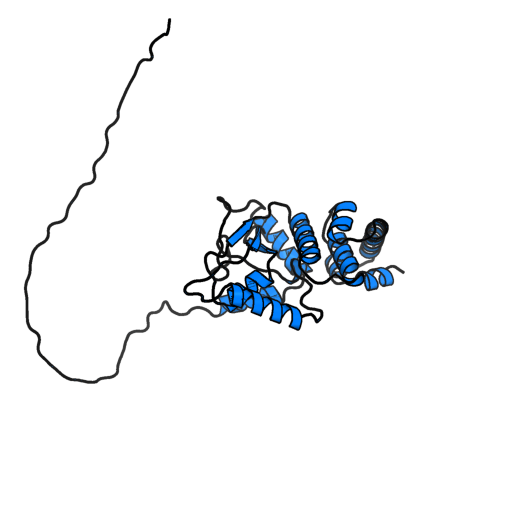00 98.00 147 TRP A O 1
ATOM 1108 N N . TRP A 1 148 ? 9.238 -5.694 2.072 1.00 97.56 148 TRP A N 1
ATOM 1109 C CA . TRP A 1 148 ? 9.370 -7.130 2.319 1.00 97.56 148 TRP A CA 1
ATOM 1110 C C . TRP A 1 148 ? 8.262 -7.646 3.241 1.00 97.56 148 TRP A C 1
ATOM 1112 O O . TRP A 1 148 ? 8.219 -7.306 4.420 1.00 97.56 148 TRP A O 1
ATOM 1122 N N . GLY A 1 149 ? 7.395 -8.516 2.720 1.00 95.69 149 GLY A N 1
ATOM 1123 C CA . GLY A 1 149 ? 6.282 -9.102 3.475 1.00 95.69 149 GLY A CA 1
ATOM 1124 C C . GLY A 1 149 ? 6.569 -10.475 4.085 1.00 95.69 149 GLY A C 1
ATOM 1125 O O . GLY A 1 149 ? 5.651 -11.273 4.225 1.00 95.69 149 GLY A O 1
ATOM 1126 N N . GLY A 1 150 ? 7.831 -10.786 4.385 1.00 95.12 150 GLY A N 1
ATOM 1127 C CA . GLY A 1 150 ? 8.255 -12.050 5.002 1.00 95.12 150 GLY A CA 1
ATOM 1128 C C . GLY A 1 150 ? 8.591 -13.172 4.017 1.00 95.12 150 GLY A C 1
ATOM 1129 O O . GLY A 1 150 ? 9.521 -13.932 4.263 1.00 95.12 150 GLY A O 1
ATOM 1130 N N . ASP A 1 151 ? 7.902 -13.263 2.877 1.00 93.62 151 ASP A N 1
ATOM 1131 C CA . ASP A 1 151 ? 8.133 -14.315 1.869 1.00 93.62 151 ASP A CA 1
ATOM 1132 C C . ASP A 1 151 ? 8.394 -13.796 0.437 1.00 93.62 151 ASP A C 1
ATOM 1134 O O . ASP A 1 151 ? 8.836 -14.552 -0.441 1.00 93.62 151 ASP A O 1
ATOM 1138 N N . ARG A 1 152 ? 8.123 -12.511 0.177 1.00 94.94 152 ARG A N 1
ATOM 1139 C CA . ARG A 1 152 ? 8.334 -11.824 -1.107 1.00 94.94 152 ARG A CA 1
ATOM 1140 C C . ARG A 1 152 ? 8.295 -10.305 -0.969 1.00 94.94 152 ARG A C 1
ATOM 1142 O O . ARG A 1 152 ? 7.851 -9.752 0.037 1.00 94.94 152 ARG A O 1
ATOM 1149 N N . TRP A 1 153 ? 8.710 -9.641 -2.043 1.00 97.25 153 TRP A N 1
ATOM 1150 C CA . TRP A 1 153 ? 8.598 -8.197 -2.205 1.00 97.25 153 TRP A CA 1
ATOM 1151 C C . TRP A 1 153 ? 7.212 -7.806 -2.715 1.00 97.25 153 TRP A C 1
ATOM 1153 O O . TRP A 1 153 ? 6.749 -8.331 -3.734 1.00 97.25 153 TRP A O 1
ATOM 1163 N N . PHE A 1 154 ? 6.580 -6.845 -2.050 1.00 96.25 154 PHE A N 1
ATOM 1164 C CA . PHE A 1 154 ? 5.340 -6.210 -2.482 1.00 96.25 154 PHE A CA 1
ATOM 1165 C C . PHE A 1 154 ? 5.614 -4.799 -2.984 1.00 96.25 154 PHE A C 1
ATOM 1167 O O . PHE A 1 154 ? 6.304 -4.031 -2.322 1.00 96.25 154 PHE A O 1
ATOM 1174 N N . VAL A 1 155 ? 5.067 -4.451 -4.149 1.00 95.38 155 VAL A N 1
ATOM 1175 C CA . VAL A 1 155 ? 5.075 -3.071 -4.643 1.00 95.38 155 VAL A CA 1
ATOM 1176 C C . VAL A 1 155 ? 4.094 -2.241 -3.809 1.00 95.38 155 VAL A C 1
ATOM 1178 O O . VAL A 1 155 ? 2.929 -2.620 -3.670 1.00 95.38 155 VAL A O 1
ATOM 1181 N N . ILE A 1 156 ? 4.570 -1.132 -3.240 1.00 94.44 156 ILE A N 1
ATOM 1182 C CA . ILE A 1 156 ? 3.770 -0.223 -2.399 1.00 94.44 156 ILE A CA 1
ATOM 1183 C C . ILE A 1 156 ? 3.602 1.168 -3.029 1.00 94.44 156 ILE A C 1
ATOM 1185 O O . ILE A 1 156 ? 2.614 1.843 -2.753 1.00 94.44 156 ILE A O 1
ATOM 1189 N N . ASP A 1 157 ? 4.493 1.549 -3.950 1.00 91.31 157 ASP A N 1
ATOM 1190 C CA . ASP A 1 157 ? 4.295 2.643 -4.909 1.00 91.31 157 ASP A CA 1
ATOM 1191 C C . ASP A 1 157 ? 4.759 2.233 -6.324 1.00 91.31 157 ASP A C 1
ATOM 1193 O O . ASP A 1 157 ? 5.532 1.292 -6.502 1.00 91.31 157 ASP A O 1
ATOM 1197 N N . GLY A 1 158 ? 4.268 2.927 -7.354 1.00 90.62 158 GLY A N 1
ATOM 1198 C CA . GLY A 1 158 ? 4.686 2.727 -8.739 1.00 90.62 158 GLY A CA 1
ATOM 1199 C C . GLY A 1 158 ? 3.846 1.704 -9.494 1.00 90.62 158 GLY A C 1
ATOM 1200 O O . GLY A 1 158 ? 4.279 1.194 -10.522 1.00 90.62 158 GLY A O 1
ATOM 1201 N N . HIS A 1 159 ? 2.627 1.413 -9.036 1.00 89.19 159 HIS A N 1
ATOM 1202 C CA . HIS A 1 159 ? 1.735 0.427 -9.657 1.00 89.19 159 HIS A CA 1
ATOM 1203 C C . HIS A 1 159 ? 1.522 0.655 -11.172 1.00 89.19 159 HIS A C 1
ATOM 1205 O O . HIS A 1 159 ? 1.681 -0.279 -11.957 1.00 89.19 159 HIS A O 1
ATOM 1211 N N . HIS A 1 160 ? 1.302 1.899 -11.623 1.00 88.19 160 HIS A N 1
ATOM 1212 C CA . HIS A 1 160 ? 1.207 2.195 -13.063 1.00 88.19 160 HIS A CA 1
ATOM 1213 C C . HIS A 1 160 ? 2.555 2.012 -13.791 1.00 88.19 160 HIS A C 1
ATOM 1215 O O . HIS A 1 160 ? 2.558 1.557 -14.932 1.00 88.19 160 HIS A O 1
ATOM 1221 N N . ARG A 1 161 ? 3.701 2.294 -13.140 1.00 92.94 161 ARG A N 1
ATOM 1222 C CA . ARG A 1 161 ? 5.048 2.014 -13.687 1.00 92.94 161 ARG A CA 1
ATOM 1223 C C . ARG A 1 161 ? 5.230 0.501 -13.880 1.00 92.94 161 ARG A C 1
ATOM 1225 O O . ARG A 1 161 ? 5.601 0.059 -14.964 1.00 92.94 161 ARG A O 1
ATOM 1232 N N . ARG A 1 162 ? 4.842 -0.314 -12.888 1.00 93.69 162 ARG A N 1
ATOM 1233 C CA . ARG A 1 162 ? 4.789 -1.787 -12.983 1.00 93.69 162 ARG A CA 1
ATOM 1234 C C . ARG A 1 162 ? 3.881 -2.260 -14.127 1.00 93.69 162 ARG A C 1
ATOM 1236 O O . ARG A 1 162 ? 4.268 -3.167 -14.860 1.00 93.69 162 ARG A O 1
ATOM 1243 N N . HIS A 1 163 ? 2.698 -1.668 -14.294 1.00 91.44 163 HIS A N 1
ATOM 1244 C CA . HIS A 1 163 ? 1.762 -2.039 -15.366 1.00 91.44 163 HIS A CA 1
ATOM 1245 C C . HIS A 1 163 ? 2.306 -1.661 -16.750 1.00 91.44 163 HIS A C 1
ATOM 1247 O O . HIS A 1 163 ? 2.212 -2.467 -17.675 1.00 91.44 163 HIS A O 1
ATOM 1253 N N . ALA A 1 164 ? 2.955 -0.501 -16.881 1.00 92.25 164 ALA A N 1
ATOM 1254 C CA . ALA A 1 164 ? 3.628 -0.087 -18.108 1.00 92.25 164 ALA A CA 1
ATOM 1255 C C . ALA A 1 164 ? 4.777 -1.037 -18.484 1.00 92.25 164 ALA A C 1
ATOM 1257 O O . ALA A 1 164 ? 4.817 -1.504 -19.618 1.00 92.25 164 ALA A O 1
ATOM 1258 N N . TYR A 1 165 ? 5.640 -1.423 -17.535 1.00 95.69 165 TYR A N 1
ATOM 1259 C CA . TYR A 1 165 ? 6.679 -2.437 -17.769 1.00 95.69 165 TYR A CA 1
ATOM 1260 C C . TYR A 1 165 ? 6.092 -3.790 -18.210 1.00 95.69 165 TYR A C 1
ATOM 1262 O O . TYR A 1 165 ? 6.543 -4.373 -19.199 1.00 95.69 165 TYR A O 1
ATOM 1270 N N . LEU A 1 166 ? 5.040 -4.273 -17.533 1.00 93.19 166 LEU A N 1
ATOM 1271 C CA . LEU A 1 166 ? 4.355 -5.517 -17.904 1.00 93.19 166 LEU A CA 1
ATOM 1272 C C . LEU A 1 166 ? 3.765 -5.465 -19.321 1.00 93.19 166 LEU A C 1
ATOM 1274 O O . LEU A 1 166 ? 3.906 -6.436 -20.061 1.00 93.19 166 LEU A O 1
ATOM 1278 N N . ARG A 1 167 ? 3.137 -4.355 -19.717 1.00 92.81 167 ARG A N 1
ATOM 1279 C CA . ARG A 1 167 ? 2.552 -4.198 -21.058 1.00 92.81 167 ARG A CA 1
ATOM 1280 C C . ARG A 1 167 ? 3.587 -3.935 -22.148 1.00 92.81 167 ARG A C 1
ATOM 1282 O O . ARG A 1 167 ? 3.397 -4.389 -23.269 1.00 92.81 167 ARG A O 1
ATOM 1289 N N . ALA A 1 168 ? 4.691 -3.268 -21.818 1.00 92.88 168 ALA A N 1
ATOM 1290 C CA . ALA A 1 168 ? 5.839 -3.146 -22.708 1.00 92.88 168 ALA A CA 1
ATOM 1291 C C . ALA A 1 168 ? 6.528 -4.504 -22.943 1.00 92.88 168 ALA A C 1
ATOM 1293 O O . ALA A 1 168 ? 7.222 -4.665 -23.935 1.00 92.88 168 ALA A O 1
ATOM 1294 N N . GLY A 1 169 ? 6.344 -5.498 -22.065 1.00 93.25 169 GLY A N 1
ATOM 1295 C CA . GLY A 1 169 ? 7.046 -6.786 -22.145 1.00 93.25 169 GLY A CA 1
ATOM 1296 C C . GLY A 1 169 ? 8.413 -6.786 -21.449 1.00 93.25 169 GLY A C 1
ATOM 1297 O O . GLY A 1 169 ? 9.149 -7.770 -21.530 1.00 93.25 169 GLY A O 1
ATOM 1298 N N . LEU A 1 170 ? 8.751 -5.713 -20.726 1.00 94.31 170 LEU A N 1
ATOM 1299 C CA . LEU A 1 170 ? 9.957 -5.642 -19.908 1.00 94.31 170 LEU A CA 1
ATOM 1300 C C . LEU A 1 170 ? 9.659 -6.234 -18.527 1.00 94.31 170 LEU A C 1
ATOM 1302 O O . LEU A 1 170 ? 8.797 -5.763 -17.786 1.00 94.31 170 LEU A O 1
ATOM 1306 N N . HIS A 1 171 ? 10.325 -7.338 -18.198 1.00 94.31 171 HIS A N 1
ATOM 1307 C CA . HIS A 1 171 ? 9.985 -8.145 -17.017 1.00 94.31 171 HIS A CA 1
ATOM 1308 C C . HIS A 1 171 ? 11.166 -8.437 -16.100 1.00 94.31 171 HIS A C 1
ATOM 1310 O O . HIS A 1 171 ? 10.959 -9.044 -15.051 1.00 94.31 171 HIS A O 1
ATOM 1316 N N . LYS A 1 172 ? 12.382 -8.067 -16.505 1.00 94.19 172 LYS A N 1
ATOM 1317 C CA . LYS A 1 172 ? 13.617 -8.415 -15.807 1.00 94.19 172 LYS A CA 1
ATOM 1318 C C . LYS A 1 172 ? 14.386 -7.173 -15.411 1.00 94.19 172 LYS A C 1
ATOM 1320 O O . LYS A 1 172 ? 14.377 -6.205 -16.166 1.00 94.19 172 LYS A O 1
ATOM 1325 N N . ARG A 1 173 ? 15.088 -7.244 -14.279 1.00 94.56 173 ARG A N 1
ATOM 1326 C CA . ARG A 1 173 ? 15.930 -6.156 -13.752 1.00 94.56 173 ARG A CA 1
ATOM 1327 C C . ARG A 1 173 ? 15.206 -4.802 -13.688 1.00 94.56 173 ARG A C 1
ATOM 1329 O O . ARG A 1 173 ? 15.783 -3.775 -14.029 1.00 94.56 173 ARG A O 1
ATOM 1336 N N . ILE A 1 174 ? 13.948 -4.790 -13.258 1.00 97.50 174 ILE A N 1
ATOM 1337 C CA . ILE A 1 174 ? 13.222 -3.535 -13.043 1.00 97.50 174 ILE A CA 1
ATOM 1338 C C . ILE A 1 174 ? 13.832 -2.829 -11.825 1.00 97.50 174 ILE A C 1
ATOM 1340 O O . ILE A 1 174 ? 14.003 -3.500 -10.804 1.00 97.50 174 ILE A O 1
ATOM 1344 N N . PRO A 1 175 ? 14.177 -1.529 -11.904 1.00 98.00 175 PRO A N 1
ATOM 1345 C CA . PRO A 1 175 ? 14.746 -0.796 -10.781 1.00 98.00 175 PRO A CA 1
ATOM 1346 C C . PRO A 1 175 ? 13.746 -0.720 -9.628 1.00 98.00 175 PRO A C 1
ATOM 1348 O O . PRO A 1 175 ? 12.554 -0.461 -9.833 1.00 98.00 175 PRO A O 1
ATOM 1351 N N . VAL A 1 176 ? 14.239 -0.936 -8.412 1.00 98.19 176 VAL A N 1
ATOM 1352 C CA . VAL A 1 176 ? 13.438 -0.861 -7.188 1.00 98.19 176 VAL A CA 1
ATOM 1353 C C . VAL A 1 176 ? 14.158 -0.074 -6.099 1.00 98.19 176 VAL A C 1
ATOM 1355 O O . VAL A 1 176 ? 15.386 -0.062 -6.033 1.00 98.19 176 VAL A O 1
ATOM 1358 N N . GLU A 1 177 ? 13.373 0.563 -5.240 1.00 97.88 177 GLU A N 1
ATOM 1359 C CA . GLU A 1 177 ? 13.819 1.179 -3.992 1.00 97.88 177 GLU A CA 1
ATOM 1360 C C . GLU A 1 177 ? 13.168 0.419 -2.833 1.00 97.88 177 GLU A C 1
ATOM 1362 O O . GLU A 1 177 ? 11.963 0.159 -2.857 1.00 97.88 177 GLU A O 1
ATOM 1367 N N . VAL A 1 178 ? 13.957 0.023 -1.834 1.00 97.88 178 VAL A N 1
ATOM 1368 C CA . VAL A 1 178 ? 13.440 -0.710 -0.674 1.00 97.88 178 VAL A CA 1
ATOM 1369 C C . VAL A 1 178 ? 12.923 0.274 0.369 1.00 97.88 178 VAL A C 1
ATOM 1371 O O . VAL A 1 178 ? 13.677 1.076 0.910 1.00 97.88 178 VAL A O 1
ATOM 1374 N N . PHE A 1 179 ? 11.638 0.162 0.693 1.00 97.44 179 PHE A N 1
ATOM 1375 C CA . PHE A 1 179 ? 11.049 0.772 1.874 1.00 97.44 179 PHE A CA 1
ATOM 1376 C C . PHE A 1 179 ? 11.300 -0.122 3.091 1.00 97.44 179 PHE A C 1
ATOM 1378 O O . PHE A 1 179 ? 10.798 -1.247 3.168 1.00 97.44 179 PHE A O 1
ATOM 1385 N N . GLU A 1 180 ? 12.060 0.393 4.054 1.00 95.38 180 GLU A N 1
ATOM 1386 C CA . GLU A 1 180 ? 12.294 -0.250 5.346 1.00 95.38 180 GLU A CA 1
ATOM 1387 C C . GLU A 1 180 ? 11.257 0.233 6.373 1.00 95.38 180 GLU A C 1
ATOM 1389 O O . GLU A 1 180 ? 11.086 1.433 6.583 1.00 95.38 180 GLU A O 1
ATOM 1394 N N . GLY A 1 181 ? 10.552 -0.703 7.014 1.00 94.81 181 GLY A N 1
ATOM 1395 C CA . GLY A 1 181 ? 9.529 -0.398 8.016 1.00 94.81 181 GLY A CA 1
ATOM 1396 C C . GLY A 1 181 ? 8.598 -1.575 8.313 1.00 94.81 181 GLY A C 1
ATOM 1397 O O . GLY A 1 181 ? 8.688 -2.642 7.700 1.00 94.81 181 GLY A O 1
ATOM 1398 N N . SER A 1 182 ? 7.685 -1.372 9.258 1.00 96.06 182 SER A N 1
ATOM 1399 C CA . SER A 1 182 ? 6.580 -2.294 9.557 1.00 96.06 182 SER A CA 1
ATOM 1400 C C . SER A 1 182 ? 5.523 -2.340 8.442 1.00 96.06 182 SER A C 1
ATOM 1402 O O . SER A 1 182 ? 5.471 -1.467 7.572 1.00 96.06 182 SER A O 1
ATOM 1404 N N . LEU A 1 183 ? 4.628 -3.335 8.496 1.00 96.12 183 LEU A N 1
ATOM 1405 C CA . LEU A 1 183 ? 3.455 -3.405 7.613 1.00 96.12 183 LEU A CA 1
ATOM 1406 C C . LEU A 1 183 ? 2.588 -2.145 7.759 1.00 96.12 183 LEU A C 1
ATOM 1408 O O . LEU A 1 183 ? 2.160 -1.558 6.770 1.00 96.12 183 LEU A O 1
ATOM 1412 N N . GLU A 1 184 ? 2.368 -1.693 8.988 1.00 94.81 184 GLU A N 1
ATOM 1413 C CA . GLU A 1 184 ? 1.597 -0.498 9.322 1.00 94.81 184 GLU A CA 1
ATOM 1414 C C . GLU A 1 184 ? 2.218 0.767 8.704 1.00 94.81 184 GLU A C 1
ATOM 1416 O O . GLU A 1 184 ? 1.507 1.622 8.170 1.00 94.81 184 GLU A O 1
ATOM 1421 N N . GLU A 1 185 ? 3.547 0.878 8.711 1.00 95.00 185 GLU A N 1
ATOM 1422 C CA . GLU A 1 185 ? 4.263 1.981 8.066 1.00 95.00 185 GLU A CA 1
ATOM 1423 C C . GLU A 1 185 ? 4.227 1.893 6.537 1.00 95.00 185 GLU A C 1
ATOM 1425 O O . GLU A 1 185 ? 4.049 2.930 5.894 1.00 95.00 185 GLU A O 1
ATOM 1430 N N . ALA A 1 186 ? 4.307 0.690 5.960 1.00 95.44 186 ALA A N 1
ATOM 1431 C CA . ALA A 1 186 ? 4.160 0.465 4.521 1.00 95.44 186 ALA A CA 1
ATOM 1432 C C . ALA A 1 186 ? 2.736 0.794 4.027 1.00 95.44 186 ALA A C 1
ATOM 1434 O O . ALA A 1 186 ? 2.570 1.410 2.971 1.00 95.44 186 ALA A O 1
ATOM 1435 N N . LEU A 1 187 ? 1.701 0.475 4.816 1.00 93.19 187 LEU A N 1
ATOM 1436 C CA . LEU A 1 187 ? 0.313 0.886 4.563 1.00 93.19 187 LEU A CA 1
ATOM 1437 C C . LEU A 1 187 ? 0.167 2.415 4.592 1.00 93.19 187 LEU A C 1
ATOM 1439 O O . LEU A 1 187 ? -0.432 2.999 3.686 1.00 93.19 187 LEU A O 1
ATOM 1443 N N . ALA A 1 188 ? 0.738 3.079 5.602 1.00 91.06 188 ALA A N 1
ATOM 1444 C CA . ALA A 1 188 ? 0.732 4.540 5.687 1.00 91.06 188 ALA A CA 1
ATOM 1445 C C . ALA A 1 188 ? 1.479 5.190 4.510 1.00 91.06 188 ALA A C 1
ATOM 1447 O O . ALA A 1 188 ? 0.985 6.164 3.939 1.00 91.06 188 ALA A O 1
ATOM 1448 N N . PHE A 1 189 ? 2.628 4.632 4.115 1.00 92.44 189 PHE A N 1
ATOM 1449 C CA . PHE A 1 189 ? 3.398 5.081 2.956 1.00 92.44 189 PHE A CA 1
ATOM 1450 C C . PHE A 1 189 ? 2.593 4.952 1.658 1.00 92.44 189 PHE A C 1
ATOM 1452 O O . PHE A 1 189 ? 2.493 5.924 0.912 1.00 92.44 189 PHE A O 1
ATOM 1459 N N . ALA A 1 190 ? 1.953 3.805 1.413 1.00 89.75 190 ALA A N 1
ATOM 1460 C CA . ALA A 1 190 ? 1.120 3.605 0.229 1.00 89.75 190 ALA A CA 1
ATOM 1461 C C . ALA A 1 190 ? -0.043 4.615 0.173 1.00 89.75 190 ALA A C 1
ATOM 1463 O O . ALA A 1 190 ? -0.339 5.172 -0.886 1.00 89.75 190 ALA A O 1
ATOM 1464 N N . VAL A 1 191 ? -0.686 4.924 1.306 1.00 85.31 191 VAL A N 1
ATOM 1465 C CA . VAL A 1 191 ? -1.725 5.970 1.370 1.00 85.31 191 VAL A CA 1
ATOM 1466 C C . VAL A 1 191 ? -1.145 7.367 1.090 1.00 85.31 191 VAL A C 1
ATOM 1468 O O . VAL A 1 191 ? -1.775 8.146 0.369 1.00 85.31 191 VAL A O 1
ATOM 1471 N N . GLU A 1 192 ? 0.054 7.676 1.591 1.00 84.50 192 GLU A N 1
ATOM 1472 C CA . GLU A 1 192 ? 0.755 8.949 1.358 1.00 84.50 192 GLU A CA 1
ATOM 1473 C C . GLU A 1 192 ? 1.187 9.137 -0.103 1.00 84.50 192 GLU A C 1
ATOM 1475 O O . GLU A 1 192 ? 0.900 10.186 -0.682 1.00 84.50 192 GLU A O 1
ATOM 1480 N N . ALA A 1 193 ? 1.824 8.134 -0.713 1.00 80.31 193 ALA A N 1
ATOM 1481 C CA . ALA A 1 193 ? 2.278 8.161 -2.105 1.00 80.31 193 ALA A CA 1
ATOM 1482 C C . ALA A 1 193 ? 1.100 8.365 -3.070 1.00 80.31 193 ALA A C 1
ATOM 1484 O O . ALA A 1 193 ? 1.067 9.330 -3.838 1.00 80.31 193 ALA A O 1
ATOM 1485 N N . ASN A 1 194 ? 0.042 7.559 -2.915 1.00 70.38 194 ASN A N 1
ATOM 1486 C CA . ASN A 1 194 ? -1.191 7.705 -3.690 1.00 70.38 194 ASN A CA 1
ATOM 1487 C C . ASN A 1 194 ? -1.842 9.101 -3.537 1.00 70.38 194 ASN A C 1
ATOM 1489 O O . ASN A 1 194 ? -2.642 9.501 -4.382 1.00 70.38 194 ASN A O 1
ATOM 1493 N N . SER A 1 195 ? -1.564 9.845 -2.462 1.00 64.94 195 SER A N 1
ATOM 1494 C CA . SER A 1 195 ? -2.128 11.184 -2.222 1.00 64.94 195 SER A CA 1
ATOM 1495 C C . SER A 1 195 ? -1.321 12.328 -2.850 1.00 64.94 195 SER A C 1
ATOM 1497 O O . SER A 1 195 ? -1.836 13.443 -2.915 1.00 64.94 195 SER A O 1
ATOM 1499 N N . LYS A 1 196 ? -0.088 12.064 -3.305 1.00 57.62 196 LYS A N 1
ATOM 1500 C CA . LYS A 1 196 ? 0.804 13.043 -3.953 1.00 57.62 196 LYS A CA 1
ATOM 1501 C C . LYS A 1 196 ? 0.808 12.925 -5.481 1.00 57.62 196 LYS A C 1
ATOM 1503 O O . LYS A 1 196 ? 0.829 13.945 -6.159 1.00 57.62 196 LYS A O 1
ATOM 1508 N N . ASP A 1 197 ? 0.767 11.700 -6.005 1.00 52.91 197 ASP A N 1
ATOM 1509 C CA . ASP A 1 197 ? 1.136 11.415 -7.403 1.00 52.91 197 ASP A CA 1
ATOM 1510 C C . ASP A 1 197 ? 0.058 11.688 -8.466 1.00 52.91 197 ASP A C 1
ATOM 1512 O O . ASP A 1 197 ? 0.381 11.791 -9.650 1.00 52.91 197 ASP A O 1
ATOM 1516 N N . ARG A 1 198 ? -1.232 11.743 -8.105 1.00 53.69 198 ARG A N 1
ATOM 1517 C CA . ARG A 1 198 ? -2.350 11.910 -9.062 1.00 53.69 198 ARG A CA 1
ATOM 1518 C C . ARG A 1 198 ? -3.447 12.822 -8.499 1.00 53.69 198 ARG A C 1
ATOM 1520 O O . ARG A 1 198 ? -3.349 13.305 -7.375 1.00 53.69 198 ARG A O 1
ATOM 1527 N N . LEU A 1 199 ? -4.472 13.064 -9.325 1.00 56.81 199 LEU A N 1
ATOM 1528 C CA . LEU A 1 199 ? -5.660 13.898 -9.078 1.00 56.81 199 LEU A CA 1
ATOM 1529 C C . LEU A 1 199 ? -6.114 13.944 -7.607 1.00 56.81 199 LEU A C 1
ATOM 1531 O O . LEU A 1 199 ? -6.208 12.888 -6.973 1.00 56.81 199 LEU A O 1
ATOM 1535 N N . PRO A 1 200 ? -6.485 15.132 -7.084 1.00 63.09 200 PRO A N 1
ATOM 1536 C CA . PRO A 1 200 ? -6.800 15.310 -5.672 1.00 63.09 200 PRO A CA 1
ATOM 1537 C C . PRO A 1 200 ? -7.870 14.318 -5.214 1.00 63.09 200 PRO A C 1
ATOM 1539 O O . PRO A 1 200 ? -8.936 14.207 -5.822 1.00 63.09 200 PRO A O 1
ATOM 1542 N N . MET A 1 201 ? -7.584 13.603 -4.123 1.00 68.81 201 MET A N 1
ATOM 1543 C CA . MET A 1 201 ? -8.582 12.761 -3.469 1.00 68.81 201 MET A CA 1
ATOM 1544 C C . MET A 1 201 ? -9.787 13.604 -3.058 1.00 68.81 201 MET A C 1
ATOM 1546 O O . MET A 1 201 ? -9.633 14.663 -2.433 1.00 68.81 201 MET A O 1
ATOM 1550 N N . THR A 1 202 ? -10.975 13.073 -3.314 1.00 81.12 202 THR A N 1
ATOM 1551 C CA . THR A 1 202 ? -12.215 13.558 -2.714 1.00 81.12 202 THR A CA 1
ATOM 1552 C C . THR A 1 202 ? -12.149 13.452 -1.188 1.00 81.12 202 THR A C 1
ATOM 1554 O O . THR A 1 202 ? -11.367 12.686 -0.617 1.00 81.12 202 THR A O 1
ATOM 1557 N N . LEU A 1 203 ? -12.987 14.226 -0.493 1.00 85.31 203 LEU A N 1
ATOM 1558 C CA . LEU A 1 203 ? -13.065 14.142 0.965 1.00 85.31 203 LEU A CA 1
ATOM 1559 C C . LEU A 1 203 ? -13.520 12.748 1.432 1.00 85.31 203 LEU A C 1
ATOM 1561 O O . LEU A 1 203 ? -12.987 12.254 2.420 1.00 85.31 203 LEU A O 1
ATOM 1565 N N . ALA A 1 204 ? -14.439 12.101 0.705 1.00 85.25 204 ALA A N 1
ATOM 1566 C CA . ALA A 1 204 ? -14.901 10.745 1.002 1.00 85.25 204 ALA A CA 1
ATOM 1567 C C . ALA A 1 204 ? -13.743 9.732 0.968 1.00 85.25 204 ALA A C 1
ATOM 1569 O O . ALA A 1 204 ? -13.460 9.106 1.986 1.00 85.25 204 ALA A O 1
ATOM 1570 N N . GLU A 1 205 ? -12.971 9.685 -0.127 1.00 82.25 205 GLU A N 1
ATOM 1571 C CA . GLU A 1 205 ? -11.799 8.802 -0.241 1.00 82.25 205 GLU A CA 1
ATOM 1572 C C . GLU A 1 205 ? -10.789 9.021 0.903 1.00 82.25 205 GLU A C 1
ATOM 1574 O O . GLU A 1 205 ? -10.216 8.062 1.421 1.00 82.25 205 GLU A O 1
ATOM 1579 N N . LYS A 1 206 ? -10.556 10.276 1.325 1.00 88.31 206 LYS A N 1
ATOM 1580 C CA . LYS A 1 206 ? -9.647 10.588 2.449 1.00 88.31 206 LYS A CA 1
ATOM 1581 C C . LYS A 1 206 ? -10.172 10.043 3.774 1.00 88.31 206 LYS A C 1
ATOM 1583 O O . LYS A 1 206 ? -9.391 9.532 4.577 1.00 88.31 206 LYS A O 1
ATOM 1588 N N . LEU A 1 207 ? -11.478 10.155 4.002 1.00 92.25 207 LEU A N 1
ATOM 1589 C CA . LEU A 1 207 ? -12.139 9.640 5.197 1.00 92.25 207 LEU A CA 1
ATOM 1590 C C . LEU A 1 207 ? -12.138 8.109 5.218 1.00 92.25 207 LEU A C 1
ATOM 1592 O O . LEU A 1 207 ? -11.813 7.534 6.253 1.00 92.25 207 LEU A O 1
ATOM 1596 N N . ASP A 1 208 ? -12.387 7.453 4.087 1.00 91.00 208 ASP A N 1
ATOM 1597 C CA . ASP A 1 208 ? -12.362 5.990 3.986 1.00 91.00 208 ASP A CA 1
ATOM 1598 C C . ASP A 1 208 ? -10.952 5.423 4.193 1.00 91.00 208 ASP A C 1
ATOM 1600 O O . ASP A 1 208 ? -10.784 4.431 4.902 1.00 91.00 208 ASP A O 1
ATOM 1604 N N . ARG A 1 209 ? -9.900 6.075 3.668 1.00 89.88 209 ARG A N 1
ATOM 1605 C CA . ARG A 1 209 ? -8.513 5.673 3.976 1.00 89.88 209 ARG A CA 1
ATOM 1606 C C . ARG A 1 209 ? -8.137 5.927 5.440 1.00 89.88 209 ARG A C 1
ATOM 1608 O O . ARG A 1 209 ? -7.445 5.101 6.033 1.00 89.88 209 ARG A O 1
ATOM 1615 N N . ALA A 1 210 ? -8.618 7.013 6.047 1.00 93.81 210 ALA A N 1
ATOM 1616 C CA . ALA A 1 210 ? -8.395 7.279 7.469 1.00 93.81 210 ALA A CA 1
ATOM 1617 C C . ALA A 1 210 ? -9.134 6.273 8.370 1.00 93.81 210 ALA A C 1
ATOM 1619 O O . ALA A 1 210 ? -8.574 5.836 9.380 1.00 93.81 210 ALA A O 1
ATOM 1620 N N . TRP A 1 211 ? -10.349 5.864 7.991 1.00 95.19 211 TRP A N 1
ATOM 1621 C CA . TRP A 1 211 ? -11.096 4.785 8.637 1.00 95.19 211 TRP A CA 1
ATOM 1622 C C . TRP A 1 211 ? -10.342 3.459 8.524 1.00 95.19 211 TRP A C 1
ATOM 1624 O O . TRP A 1 211 ? -10.022 2.860 9.549 1.00 95.19 211 TRP A O 1
ATOM 1634 N N . PHE A 1 212 ? -9.951 3.070 7.306 1.00 92.88 212 PHE A N 1
ATOM 1635 C CA . PHE A 1 212 ? -9.169 1.864 7.040 1.00 92.88 212 PHE A CA 1
ATOM 1636 C C . PHE A 1 212 ? -7.916 1.778 7.923 1.00 92.88 212 PHE A C 1
ATOM 1638 O O . PHE A 1 212 ? -7.751 0.795 8.645 1.00 92.88 212 PHE A O 1
ATOM 1645 N N . LEU A 1 213 ? -7.069 2.817 7.953 1.00 94.00 213 LEU A N 1
ATOM 1646 C CA . LEU A 1 213 ? -5.877 2.832 8.816 1.00 94.00 213 LEU A CA 1
ATOM 1647 C C . LEU A 1 213 ? -6.230 2.794 10.315 1.00 94.00 213 LEU A C 1
ATOM 1649 O O . LEU A 1 213 ? -5.499 2.189 11.094 1.00 94.00 213 LEU A O 1
ATOM 1653 N N . THR A 1 214 ? -7.352 3.391 10.732 1.00 95.62 214 THR A N 1
ATOM 1654 C CA . THR A 1 214 ? -7.814 3.373 12.137 1.00 95.62 214 THR A CA 1
ATOM 1655 C C . THR A 1 214 ? -8.306 1.991 12.589 1.00 95.62 214 THR A C 1
ATOM 1657 O O . THR A 1 214 ? -8.208 1.661 13.775 1.00 95.62 214 THR A O 1
ATOM 1660 N N . VAL A 1 215 ? -8.842 1.189 11.666 1.00 94.25 215 VAL A N 1
ATOM 1661 C CA . VAL A 1 215 ? -9.304 -0.187 11.916 1.00 94.25 215 VAL A CA 1
ATOM 1662 C C . VAL A 1 215 ? -8.161 -1.202 11.813 1.00 94.25 215 VAL A C 1
ATOM 1664 O O . VAL A 1 215 ? -8.155 -2.175 12.556 1.00 94.25 215 VAL A O 1
ATOM 1667 N N . THR A 1 216 ? -7.201 -0.992 10.907 1.00 90.19 216 THR A N 1
ATOM 1668 C CA . THR A 1 216 ? -6.178 -1.999 10.551 1.00 90.19 216 THR A CA 1
ATOM 1669 C C . THR A 1 216 ? -4.830 -1.854 11.249 1.00 90.19 216 THR A C 1
ATOM 1671 O O . THR A 1 216 ? -4.023 -2.783 11.169 1.00 90.19 216 THR A O 1
ATOM 1674 N N . THR A 1 217 ? -4.569 -0.714 11.898 1.00 92.56 217 THR A N 1
ATOM 1675 C CA . THR A 1 217 ? -3.255 -0.375 12.461 1.00 92.56 217 THR A CA 1
ATOM 1676 C C . THR A 1 217 ? -3.360 0.311 13.825 1.00 92.56 217 THR A C 1
ATOM 1678 O O . THR A 1 217 ? -4.330 1.020 14.108 1.00 92.56 217 THR A O 1
ATOM 1681 N N . ASP A 1 218 ? -2.295 0.209 14.623 1.00 91.38 218 ASP A N 1
ATOM 1682 C CA . ASP A 1 218 ? -2.127 0.962 15.875 1.00 91.38 218 ASP A CA 1
ATOM 1683 C C . ASP A 1 218 ? -1.407 2.314 15.693 1.00 91.38 218 ASP A C 1
ATOM 1685 O O . ASP A 1 218 ? -0.998 2.958 16.665 1.00 91.38 218 ASP A O 1
ATOM 1689 N N . LEU A 1 219 ? -1.282 2.794 14.447 1.00 93.19 219 LEU A N 1
ATOM 1690 C CA . LEU A 1 219 ? -0.614 4.056 14.121 1.00 93.19 219 LEU A CA 1
ATOM 1691 C C . LEU A 1 219 ? -1.167 5.231 14.933 1.00 93.19 219 LEU A C 1
ATOM 1693 O O . LEU A 1 219 ? -2.373 5.355 15.178 1.00 93.19 219 LEU A O 1
ATOM 1697 N N . SER A 1 220 ? -0.280 6.155 15.310 1.00 93.69 220 SER A N 1
ATOM 1698 C CA . SER A 1 220 ? -0.668 7.342 16.071 1.00 93.69 220 SER A CA 1
ATOM 1699 C C . SER A 1 220 ? -1.707 8.185 15.318 1.00 93.69 220 SER A C 1
ATOM 1701 O O . SER A 1 220 ? -1.721 8.253 14.086 1.00 93.69 220 SER A O 1
ATOM 1703 N N . ARG A 1 221 ? -2.574 8.879 16.071 1.00 93.25 221 ARG A N 1
ATOM 1704 C CA . ARG A 1 221 ? -3.602 9.766 15.493 1.00 93.25 221 ARG A CA 1
ATOM 1705 C C . ARG A 1 221 ? -3.002 10.778 14.519 1.00 93.25 221 ARG A C 1
ATOM 1707 O O . ARG A 1 221 ? -3.575 11.007 13.461 1.00 93.25 221 ARG A O 1
ATOM 1714 N N . ASP A 1 222 ? -1.849 11.350 14.867 1.00 92.25 222 ASP A N 1
ATOM 1715 C CA . ASP A 1 222 ? -1.162 12.324 14.022 1.00 92.25 222 ASP A CA 1
ATOM 1716 C C . ASP A 1 222 ? -0.572 11.701 12.746 1.00 92.25 222 ASP A C 1
ATOM 1718 O O . ASP A 1 222 ? -0.656 12.327 11.688 1.00 92.25 222 ASP A O 1
ATOM 1722 N N . ARG A 1 223 ? -0.049 10.465 12.803 1.00 92.69 223 ARG A N 1
ATOM 1723 C CA . ARG A 1 223 ? 0.410 9.747 11.602 1.00 92.69 223 ARG A CA 1
ATOM 1724 C C . ARG A 1 223 ? -0.754 9.544 10.636 1.00 92.69 223 ARG A C 1
ATOM 1726 O O . ARG A 1 223 ? -0.681 10.064 9.533 1.00 92.69 223 ARG A O 1
ATOM 1733 N N . ILE A 1 224 ? -1.862 8.936 11.076 1.00 92.94 224 ILE A N 1
ATOM 1734 C CA . ILE A 1 224 ? -3.065 8.728 10.237 1.00 92.94 224 ILE A CA 1
ATOM 1735 C C . ILE A 1 224 ? -3.586 10.061 9.668 1.00 92.94 224 ILE A C 1
ATOM 1737 O O . ILE A 1 224 ? -3.891 10.160 8.476 1.00 92.94 224 ILE A O 1
ATOM 1741 N N . ARG A 1 225 ? -3.648 11.106 10.507 1.00 93.19 225 ARG A N 1
ATOM 1742 C CA . ARG A 1 225 ? -4.083 12.459 10.129 1.00 93.19 225 ARG A CA 1
ATOM 1743 C C . ARG A 1 225 ? -3.222 13.048 9.009 1.00 93.19 225 ARG A C 1
ATOM 1745 O O . ARG A 1 225 ? -3.780 13.594 8.057 1.00 93.19 225 ARG A O 1
ATOM 1752 N N . ARG A 1 226 ? -1.891 12.940 9.115 1.00 89.12 226 ARG A N 1
ATOM 1753 C CA . ARG A 1 226 ? -0.947 13.371 8.071 1.00 89.12 226 ARG A CA 1
ATOM 1754 C C . ARG A 1 226 ? -1.074 12.510 6.817 1.00 89.12 226 ARG A C 1
ATOM 1756 O O . ARG A 1 226 ? -1.226 13.076 5.739 1.00 89.12 226 ARG A O 1
ATOM 1763 N N . SER A 1 227 ? -1.112 11.185 6.961 1.00 87.19 227 SER A N 1
ATOM 1764 C CA . SER A 1 227 ? -1.157 10.257 5.828 1.00 87.19 227 SER A CA 1
ATOM 1765 C C . SER A 1 227 ? -2.387 10.447 4.943 1.00 87.19 227 SER A C 1
ATOM 1767 O O . SER A 1 227 ? -2.274 10.443 3.721 1.00 87.19 227 SER A O 1
ATOM 1769 N N . CYS A 1 228 ? -3.557 10.679 5.547 1.00 88.44 228 CYS A N 1
ATOM 1770 C CA . CYS A 1 228 ? -4.819 10.854 4.818 1.00 88.44 228 CYS A CA 1
ATOM 1771 C C . CYS A 1 228 ? -5.200 12.324 4.568 1.00 88.44 228 CYS A C 1
ATOM 1773 O O . CYS A 1 228 ? -6.207 12.590 3.913 1.00 88.44 228 CYS A O 1
ATOM 1775 N N . SER A 1 229 ? -4.440 13.291 5.100 1.00 88.75 229 SER A N 1
ATOM 1776 C CA . SER A 1 229 ? -4.777 14.726 5.063 1.00 88.75 229 SER A CA 1
ATOM 1777 C C . SER A 1 229 ? -6.200 15.040 5.568 1.00 88.75 229 SER A C 1
ATOM 1779 O O . SER A 1 229 ? -6.973 15.732 4.900 1.00 88.75 229 SER A O 1
ATOM 1781 N N . VAL A 1 230 ? -6.544 14.519 6.752 1.00 90.56 230 VAL A N 1
ATOM 1782 C CA . VAL A 1 230 ? -7.839 14.727 7.439 1.00 90.56 230 VAL A CA 1
ATOM 1783 C C . VAL A 1 230 ? -7.692 15.604 8.694 1.00 90.56 230 VAL A C 1
ATOM 1785 O O . VAL A 1 230 ? -6.582 15.920 9.123 1.00 90.56 230 VAL A O 1
ATOM 1788 N N . ALA A 1 231 ? -8.807 16.010 9.310 1.00 88.94 231 ALA A N 1
ATOM 1789 C CA . ALA A 1 231 ? -8.795 16.772 10.562 1.00 88.94 231 ALA A CA 1
ATOM 1790 C C . ALA A 1 231 ? -8.501 15.882 11.790 1.00 88.94 231 ALA A C 1
ATOM 1792 O O . ALA A 1 231 ? -8.848 14.702 11.826 1.00 88.94 231 ALA A O 1
ATOM 1793 N N . ASP A 1 232 ? -7.906 16.453 12.844 1.00 83.94 232 ASP A N 1
ATOM 1794 C CA . ASP A 1 232 ? -7.541 15.707 14.064 1.00 83.94 232 ASP A CA 1
ATOM 1795 C C . ASP A 1 232 ? -8.757 15.121 14.817 1.00 83.94 232 ASP A C 1
ATOM 1797 O O . ASP A 1 232 ? -8.724 13.994 15.328 1.00 83.94 232 ASP A O 1
ATOM 1801 N N . GLY A 1 233 ? -9.866 15.870 14.838 1.00 92.06 233 GLY A N 1
ATOM 1802 C CA . GLY A 1 233 ? -11.133 15.422 15.420 1.00 92.06 233 GLY A CA 1
ATOM 1803 C C . GLY A 1 233 ? -11.725 14.201 14.709 1.00 92.06 233 GLY A C 1
ATOM 1804 O O . GLY A 1 233 ? -12.363 13.372 15.358 1.00 92.06 233 GLY A O 1
ATOM 1805 N N . THR A 1 234 ? -11.454 14.041 13.409 1.00 94.44 234 THR A N 1
ATOM 1806 C CA . THR A 1 234 ? -11.935 12.918 12.595 1.00 94.44 234 THR A CA 1
ATOM 1807 C C . THR A 1 234 ? -11.393 11.592 13.117 1.00 94.44 234 THR A C 1
ATOM 1809 O O . THR A 1 234 ? -12.178 10.726 13.491 1.00 94.44 234 THR A O 1
ATOM 1812 N N . VAL A 1 235 ? -10.067 11.452 13.245 1.00 95.56 235 VAL A N 1
ATOM 1813 C CA . VAL A 1 235 ? -9.436 10.198 13.708 1.00 95.56 235 VAL A CA 1
ATOM 1814 C C . VAL A 1 235 ? -9.840 9.875 15.155 1.00 95.56 235 VAL A C 1
ATOM 1816 O O . VAL A 1 235 ? -10.037 8.716 15.518 1.00 95.56 235 VAL A O 1
ATOM 1819 N N . LYS A 1 236 ? -10.043 10.904 15.994 1.00 95.44 236 LYS A N 1
ATOM 1820 C CA . LYS A 1 236 ? -10.575 10.737 17.359 1.00 95.44 236 LYS A CA 1
ATOM 1821 C C . LYS A 1 236 ? -12.006 10.185 17.362 1.00 95.44 236 LYS A C 1
ATOM 1823 O O . LYS A 1 236 ? -12.322 9.349 18.206 1.00 95.44 236 LYS A O 1
ATOM 1828 N N . ASN A 1 237 ? -12.866 10.638 16.447 1.00 95.62 237 ASN A N 1
ATOM 1829 C CA . ASN A 1 237 ? -14.227 10.115 16.308 1.00 95.62 237 ASN A CA 1
ATOM 1830 C C . ASN A 1 237 ? -14.236 8.710 15.683 1.00 95.62 237 ASN A C 1
ATOM 1832 O O . ASN A 1 237 ? -14.970 7.853 16.164 1.00 95.62 237 ASN A O 1
ATOM 1836 N N . MET A 1 238 ? -13.380 8.448 14.690 1.00 96.44 238 MET A N 1
ATOM 1837 C CA . MET A 1 238 ? -13.203 7.125 14.078 1.00 96.44 238 MET A CA 1
ATOM 1838 C C . MET A 1 238 ? -12.834 6.067 15.118 1.00 96.44 238 MET A C 1
ATOM 1840 O O . MET A 1 238 ? -13.500 5.042 15.183 1.00 96.44 238 MET A O 1
ATOM 1844 N N . ARG A 1 239 ? -11.867 6.335 16.008 1.00 95.50 239 ARG A N 1
ATOM 1845 C CA . ARG A 1 239 ? -11.540 5.403 17.104 1.00 95.50 239 ARG A CA 1
ATOM 1846 C C . ARG A 1 239 ? -12.756 5.107 17.991 1.00 95.50 239 ARG A C 1
ATOM 1848 O O . ARG A 1 239 ? -13.071 3.946 18.196 1.00 95.50 239 ARG A O 1
ATOM 1855 N N . LYS A 1 240 ? -13.525 6.127 18.398 1.00 94.81 240 LYS A N 1
ATOM 1856 C CA . LYS A 1 240 ? -14.774 5.920 19.163 1.00 94.81 240 LYS A CA 1
ATOM 1857 C C . LYS A 1 240 ? -15.817 5.078 18.419 1.00 94.81 240 LYS A C 1
ATOM 1859 O O . LYS A 1 240 ? -16.499 4.284 19.055 1.00 94.81 240 LYS A O 1
ATOM 1864 N N . VAL A 1 241 ? -15.973 5.275 17.107 1.00 95.44 241 VAL A N 1
ATOM 1865 C CA . VAL A 1 241 ? -16.881 4.473 16.267 1.00 95.44 241 VAL A CA 1
ATOM 1866 C C . VAL A 1 241 ? -16.401 3.025 16.208 1.00 95.44 241 VAL A C 1
ATOM 1868 O O . VAL A 1 241 ? -17.177 2.130 16.516 1.00 95.44 241 VAL A O 1
ATOM 1871 N N . ARG A 1 242 ? -15.119 2.800 15.897 1.00 95.38 242 ARG A N 1
ATOM 1872 C CA . ARG A 1 242 ? -14.484 1.476 15.882 1.00 95.38 242 ARG A CA 1
ATOM 1873 C C . ARG A 1 242 ? -14.688 0.750 17.208 1.00 95.38 242 ARG A C 1
ATOM 1875 O O . ARG A 1 242 ? -15.205 -0.357 17.206 1.00 95.38 242 ARG A O 1
ATOM 1882 N N . ASP A 1 243 ? -14.337 1.383 18.323 1.00 94.00 243 ASP A N 1
ATOM 1883 C CA . ASP A 1 243 ? -14.404 0.765 19.650 1.00 94.00 243 ASP A CA 1
ATOM 1884 C C . ASP A 1 243 ? -15.863 0.437 20.041 1.00 94.00 243 ASP A C 1
ATOM 1886 O O . ASP A 1 243 ? -16.133 -0.623 20.600 1.00 94.00 243 ASP A O 1
ATOM 1890 N N . ALA A 1 244 ? -16.827 1.296 19.675 1.00 92.25 244 ALA A N 1
ATOM 1891 C CA . ALA A 1 244 ? -18.254 1.042 19.890 1.00 92.25 244 ALA A CA 1
ATOM 1892 C C . ALA A 1 244 ? -18.816 -0.077 18.9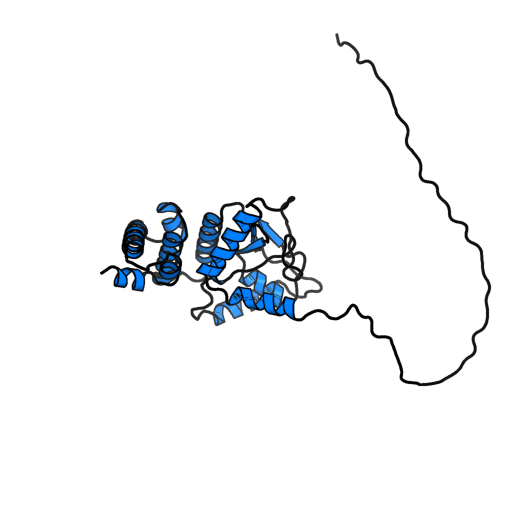94 1.00 92.25 244 ALA A C 1
ATOM 1894 O O . ALA A 1 244 ? -19.643 -0.861 19.455 1.00 92.25 244 ALA A O 1
ATOM 1895 N N . LEU A 1 245 ? -18.382 -0.167 17.731 1.00 92.44 245 LEU A N 1
ATOM 1896 C CA . LEU A 1 245 ? -18.787 -1.235 16.813 1.00 92.44 245 LEU A CA 1
ATOM 1897 C C . LEU A 1 245 ? -18.169 -2.581 17.214 1.00 92.44 245 LEU A C 1
ATOM 1899 O O . LEU A 1 245 ? -18.893 -3.566 17.261 1.00 92.44 245 LEU A O 1
ATOM 1903 N N . MET A 1 246 ? -16.887 -2.617 17.591 1.00 90.88 246 MET A N 1
ATOM 1904 C CA . MET A 1 246 ? -16.213 -3.816 18.120 1.00 90.88 246 MET A CA 1
ATOM 1905 C C . MET A 1 246 ? -16.830 -4.320 19.436 1.00 90.88 246 MET A C 1
ATOM 1907 O O . MET A 1 246 ? -16.706 -5.496 19.760 1.00 90.88 246 MET A O 1
ATOM 1911 N N . GLY A 1 247 ? -17.512 -3.450 20.190 1.00 86.50 247 GLY A N 1
ATOM 1912 C CA . GLY A 1 247 ? -18.298 -3.833 21.366 1.00 86.50 247 GLY A CA 1
ATOM 1913 C C . GLY A 1 247 ? -19.661 -4.472 21.057 1.00 86.50 247 GLY A C 1
ATOM 1914 O O . GLY A 1 247 ? -20.312 -4.957 21.982 1.00 86.50 247 GLY A O 1
ATOM 1915 N N . LYS A 1 248 ? -20.122 -4.478 19.795 1.00 87.00 248 LYS A N 1
ATOM 1916 C CA . LYS A 1 248 ? -21.373 -5.139 19.383 1.00 87.00 248 LYS A CA 1
ATOM 1917 C C . LYS A 1 248 ? -21.117 -6.622 19.086 1.00 87.00 248 LYS A C 1
ATOM 1919 O O . LYS A 1 248 ? -20.151 -6.978 18.415 1.00 87.00 248 LYS A O 1
ATOM 1924 N N . THR A 1 249 ? -22.011 -7.495 19.550 1.00 74.31 249 THR A N 1
ATOM 1925 C CA . THR A 1 249 ? -21.908 -8.951 19.357 1.00 74.31 249 THR A CA 1
ATOM 1926 C C . THR A 1 249 ? -21.777 -9.319 17.877 1.00 74.31 249 THR A C 1
ATOM 1928 O O . THR A 1 249 ? -22.635 -8.966 17.072 1.00 74.31 249 THR A O 1
ATOM 1931 N N . GLY A 1 250 ? -20.723 -10.062 17.527 1.00 77.75 250 GLY A N 1
ATOM 1932 C CA . GLY A 1 250 ? -20.479 -10.551 16.164 1.00 77.75 250 GLY A CA 1
ATOM 1933 C C . GLY A 1 250 ? -19.749 -9.578 15.230 1.00 77.75 250 GLY A C 1
ATOM 1934 O O . GLY A 1 250 ? -19.445 -9.959 14.102 1.00 77.75 250 GLY A O 1
ATOM 1935 N N . AL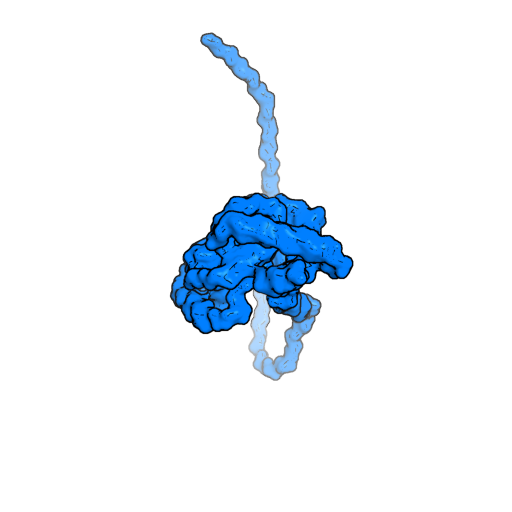A A 1 251 ? -19.422 -8.357 15.667 1.00 84.88 251 ALA A N 1
ATOM 1936 C CA . ALA A 1 251 ? -18.583 -7.458 14.882 1.00 84.88 251 ALA A CA 1
ATOM 1937 C C . ALA A 1 251 ? -17.123 -7.946 14.861 1.00 84.88 251 ALA A C 1
ATOM 1939 O O . ALA A 1 251 ? -16.506 -8.139 15.908 1.00 84.88 251 ALA A O 1
ATOM 1940 N N . THR A 1 252 ? -16.554 -8.116 13.666 1.00 89.75 252 THR A N 1
ATOM 1941 C CA . THR A 1 252 ? -15.133 -8.445 13.473 1.00 89.75 252 THR A CA 1
ATOM 1942 C C . THR A 1 252 ? -14.377 -7.256 12.885 1.00 89.75 252 THR A C 1
ATOM 1944 O O . THR A 1 252 ? -14.953 -6.412 12.196 1.00 89.75 252 THR A O 1
ATOM 1947 N N . GLN A 1 253 ? -13.060 -7.203 13.099 1.00 88.88 253 GLN A N 1
ATOM 1948 C CA . GLN A 1 253 ? -12.202 -6.204 12.451 1.00 88.88 253 GLN A CA 1
ATOM 1949 C C . GLN A 1 253 ? -12.328 -6.267 10.919 1.00 88.88 253 GLN A C 1
ATOM 1951 O O . GLN A 1 253 ? -12.389 -5.234 10.260 1.00 88.88 253 GLN A O 1
ATOM 1956 N N . GLU A 1 254 ? -12.438 -7.475 10.363 1.00 87.81 254 GLU A N 1
ATOM 1957 C CA . GLU A 1 254 ? -12.619 -7.743 8.932 1.00 87.81 254 GLU A CA 1
ATOM 1958 C C . GLU A 1 254 ? -13.926 -7.140 8.395 1.00 87.81 254 GLU A C 1
ATOM 1960 O O . GLU A 1 254 ? -13.932 -6.519 7.331 1.00 87.81 254 GLU A O 1
ATOM 1965 N N . TYR A 1 255 ? -15.019 -7.249 9.161 1.00 88.81 255 TYR A N 1
ATOM 1966 C CA . TYR A 1 255 ? -16.277 -6.578 8.846 1.00 88.81 255 TYR A CA 1
ATOM 1967 C C . TYR A 1 255 ? -16.096 -5.055 8.851 1.00 88.81 255 TYR A C 1
ATOM 1969 O O . TYR A 1 255 ? -16.432 -4.409 7.860 1.00 88.81 255 TYR A O 1
ATOM 1977 N N . LEU A 1 256 ? -15.480 -4.478 9.891 1.00 91.12 256 LEU A N 1
ATOM 1978 C CA . LEU A 1 256 ? -15.222 -3.030 9.964 1.00 91.12 256 LEU A CA 1
ATOM 1979 C C . LEU A 1 256 ? -14.339 -2.518 8.810 1.00 91.12 256 LEU A C 1
ATOM 1981 O O . LEU A 1 256 ? -14.549 -1.400 8.341 1.00 91.12 256 LEU A O 1
ATOM 1985 N N . MET A 1 257 ? -13.386 -3.323 8.326 1.00 89.06 257 MET A N 1
ATOM 1986 C CA . MET A 1 257 ? -12.552 -3.002 7.157 1.00 89.06 257 MET A CA 1
ATOM 1987 C C . MET A 1 257 ? -13.341 -2.925 5.844 1.00 89.06 257 MET A C 1
ATOM 1989 O O . MET A 1 257 ? -12.902 -2.239 4.925 1.00 89.06 257 MET A O 1
ATOM 1993 N N . SER A 1 258 ? -14.468 -3.636 5.741 1.00 85.31 258 SER A N 1
ATOM 1994 C CA . SER A 1 258 ? -15.336 -3.617 4.553 1.00 85.31 258 SER A CA 1
ATOM 1995 C C . SER A 1 258 ? -16.265 -2.397 4.491 1.00 85.31 258 SER A C 1
ATOM 1997 O O . SER A 1 258 ? -16.849 -2.120 3.445 1.00 85.31 258 SER A O 1
ATOM 1999 N N . LEU A 1 259 ? -16.403 -1.660 5.598 1.00 89.25 259 LEU A N 1
ATOM 2000 C CA . LEU A 1 259 ? -17.277 -0.494 5.693 1.00 89.25 259 LEU A CA 1
ATOM 2001 C C . LEU A 1 259 ? -16.579 0.776 5.194 1.00 89.25 259 LEU A C 1
ATOM 2003 O O . LEU A 1 259 ? -15.419 1.033 5.518 1.00 89.25 259 LEU A O 1
ATOM 2007 N N . SER A 1 260 ? -17.332 1.638 4.507 1.00 89.81 260 SER A N 1
ATOM 2008 C CA . SER A 1 260 ? -16.945 3.042 4.353 1.00 89.81 260 SER A CA 1
ATOM 2009 C C . SER A 1 260 ? -17.081 3.786 5.684 1.00 89.81 260 SER A C 1
ATOM 2011 O O . SER A 1 260 ? -17.783 3.355 6.612 1.00 89.81 260 SER A O 1
ATOM 2013 N N . TRP A 1 261 ? -16.447 4.952 5.785 1.00 92.06 261 TRP A N 1
ATOM 2014 C CA . TRP A 1 261 ? -16.599 5.829 6.939 1.00 92.06 261 TRP A CA 1
ATOM 2015 C C . TRP A 1 261 ? -18.055 6.283 7.127 1.00 92.06 261 TRP A C 1
ATOM 2017 O O . TRP A 1 261 ? -18.521 6.369 8.264 1.00 92.06 261 TRP A O 1
ATOM 2027 N N . GLN A 1 262 ? -18.786 6.526 6.032 1.00 89.25 262 GLN A N 1
ATOM 2028 C CA . GLN A 1 262 ? -20.199 6.909 6.091 1.00 89.25 262 GLN A CA 1
ATOM 2029 C C . GLN A 1 262 ? -21.038 5.822 6.780 1.00 89.25 262 GLN A C 1
ATOM 2031 O O . GLN A 1 262 ? -21.663 6.094 7.805 1.00 89.25 262 GLN A O 1
ATOM 2036 N N . VAL A 1 263 ? -20.987 4.585 6.272 1.00 89.19 263 VAL A N 1
ATOM 2037 C CA . VAL A 1 263 ? -21.769 3.459 6.814 1.00 89.19 263 VAL A CA 1
ATOM 2038 C C . VAL A 1 263 ? -21.364 3.156 8.260 1.00 89.19 263 VAL A C 1
ATOM 2040 O O . VAL A 1 263 ? -22.212 2.895 9.108 1.00 89.19 263 VAL A O 1
ATOM 2043 N N . SER A 1 264 ? -20.074 3.274 8.587 1.00 88.25 264 SER A N 1
ATOM 2044 C CA . SER A 1 264 ? -19.580 3.118 9.964 1.00 88.25 264 SER A CA 1
ATOM 2045 C C . SER A 1 264 ? -20.153 4.172 10.923 1.00 88.25 264 SER A C 1
ATOM 2047 O O . SER A 1 264 ? -20.419 3.876 12.089 1.00 88.25 264 SER A O 1
ATOM 2049 N N . GLY A 1 265 ? -20.352 5.404 10.444 1.00 83.94 265 GLY A N 1
ATOM 2050 C CA . GLY A 1 265 ? -21.001 6.478 11.196 1.00 83.94 265 GLY A CA 1
ATOM 2051 C C . GLY A 1 265 ? -22.498 6.242 11.406 1.00 83.94 265 GLY A C 1
ATOM 2052 O O . GLY A 1 265 ? -22.998 6.496 12.500 1.00 83.94 265 GLY A O 1
ATOM 2053 N N . GLU A 1 266 ? -23.191 5.719 10.392 1.00 89.00 266 GLU A N 1
ATOM 2054 C CA . GLU A 1 266 ? -24.610 5.345 10.457 1.00 89.00 266 GLU A CA 1
ATOM 2055 C C . GLU A 1 266 ? -24.838 4.195 11.453 1.00 89.00 266 GLU A C 1
ATOM 2057 O O . GLU A 1 266 ? -25.649 4.333 12.364 1.00 89.00 266 GLU A O 1
ATOM 2062 N N . LEU A 1 267 ? -24.047 3.116 11.369 1.00 86.19 267 LEU A N 1
ATOM 2063 C CA . LEU A 1 267 ? -24.140 1.925 12.233 1.00 86.19 267 LEU A CA 1
ATOM 2064 C C . LEU A 1 267 ? -23.813 2.165 13.718 1.00 86.19 267 LEU A C 1
ATOM 2066 O O . LEU A 1 267 ? -23.997 1.260 14.542 1.00 86.19 267 LEU A O 1
ATOM 2070 N N . ARG A 1 268 ? -23.277 3.335 14.081 1.00 81.12 268 ARG A N 1
ATOM 2071 C CA . ARG A 1 268 ? -23.036 3.704 15.483 1.00 81.12 268 ARG A CA 1
ATOM 2072 C C . ARG A 1 268 ? -24.303 4.210 16.179 1.00 81.12 268 ARG A C 1
ATOM 2074 O O . ARG A 1 268 ? -24.394 4.023 17.395 1.00 81.12 268 ARG A O 1
ATOM 2081 N N . ASN A 1 269 ? -25.177 4.897 15.446 1.00 67.38 269 ASN A N 1
ATOM 2082 C CA . ASN A 1 269 ? -26.388 5.514 15.990 1.00 67.38 269 ASN A CA 1
ATOM 2083 C C . ASN A 1 269 ? -27.496 4.476 16.235 1.00 67.38 269 ASN A C 1
ATOM 2085 O O . ASN A 1 269 ? -28.437 4.852 16.963 1.00 67.38 269 ASN A O 1
#

Foldseek 3Di:
DDDDDDDDDDDDDDDDDDDDDDDDDDDDDDDDDDDDDDDDDDDDPPPPPDCVQVVVLVVLAPDAQVVVVVVLVVLCVVQNQDADPPDDQFAFCDDDFFARHEHERCNQQPVPCVPPCVVVLVVVLVVLLVQQPALVRGDADDAFEWGDSNGHIYGNDCVSNSVSCVVNVNGTGHGHDYDDDDPLVSSLVSLQRVCPPDDHDDPQRLLQSLLLSLLPHPDDLVSSCVSSVHDSVSNVVSNVLNVQQVPDPPDDSSNSNPDGSVVSVVVND

Secondary structure (DSSP, 8-state):
--PPPP--------PPPP----------------------PPP-TT----THHHHHHHHTTTS-HHHHHHHHHHHHHHH-SPPPSSPPSEEBSSSSSSTTBEE--HHHH-TTTTSSTHHHHHHHHHHHHHHHEETTEEPPPSPEEEEE-SSSEEEEE-HHHHHHHHHHT--SSEEEEEPPS-HHHHHHHHHHHHHHSSSPPPHHHHHHHHHHHHHH----HHHHHHHHT--HHHHHHHHHHHHHHHTSTT--HHHHHHS-HHHHHHTT-

Radius of gyration: 28.68 Å; chains: 1; bounding box: 89×58×73 Å

Sequence (269 aa):
MSPKAPAAPWIPEASCPTGSPAATLSMNSRPSGTAKTHRDWAICPCSVAHPAIEERFQMTEQISTPEALRLIRQALETNGSTPPTPLPAHLDLKGPVGPSRVTSMTSVFQPRELDGRKLEGERHIETLMAAIGSPSNPTYLDPLVVWWGGDRWFVIDGHHRRHAYLRAGLHKRIPVEVFEGSLEEALAFAVEANSKDRLPMTLAEKLDRAWFLTVTTDLSRDRIRRSCSVADGTVKNMRKVRDALMGKTGATQEYLMSLSWQVSGELRN